Protein AF-A0A7C1VTD5-F1 (afdb_monomer_lite)

Structure (mmCIF, N/CA/C/O backbone):
data_AF-A0A7C1VTD5-F1
#
_entry.id   AF-A0A7C1VTD5-F1
#
loop_
_atom_site.group_PDB
_atom_site.id
_atom_site.type_symbol
_atom_site.label_atom_id
_atom_site.label_alt_id
_atom_site.label_comp_id
_atom_site.label_asym_id
_atom_site.label_entity_id
_atom_site.label_seq_id
_atom_site.pdbx_PDB_ins_code
_atom_site.Cartn_x
_atom_site.Cartn_y
_atom_site.Cartn_z
_atom_site.occupancy
_atom_site.B_iso_or_equiv
_atom_site.auth_seq_id
_atom_site.auth_comp_id
_atom_site.auth_asym_id
_atom_site.auth_atom_id
_atom_site.pdbx_PDB_model_num
ATOM 1 N N . MET A 1 1 ? -20.051 -12.584 -7.322 1.00 47.91 1 MET A N 1
ATOM 2 C CA . MET A 1 1 ? -18.629 -12.544 -7.698 1.00 47.91 1 MET A CA 1
ATOM 3 C C . MET A 1 1 ? -17.964 -11.597 -6.732 1.00 47.91 1 MET A C 1
ATOM 5 O O . MET A 1 1 ? -18.132 -10.389 -6.892 1.00 47.91 1 MET A O 1
ATOM 9 N N . GLY A 1 2 ? -17.328 -12.148 -5.700 1.00 64.62 2 GLY A N 1
ATOM 10 C CA . GLY A 1 2 ? -16.541 -11.379 -4.752 1.00 64.62 2 GLY A CA 1
ATOM 11 C C . GLY A 1 2 ? -15.418 -10.614 -5.436 1.00 64.62 2 GLY A C 1
ATOM 12 O O . GLY A 1 2 ? -14.889 -11.000 -6.485 1.00 64.62 2 GLY A O 1
ATOM 13 N N . GLU A 1 3 ? -15.094 -9.469 -4.860 1.00 84.12 3 GLU A N 1
ATOM 14 C CA . GLU A 1 3 ? -14.000 -8.624 -5.301 1.00 84.12 3 GLU A CA 1
ATOM 15 C C . GLU A 1 3 ? -12.718 -9.065 -4.594 1.00 84.12 3 GLU A C 1
ATOM 17 O O . GLU A 1 3 ? -12.609 -8.940 -3.379 1.00 84.12 3 GLU A O 1
ATOM 22 N N . THR A 1 4 ? -11.730 -9.570 -5.337 1.00 91.44 4 THR A N 1
ATOM 23 C CA . THR A 1 4 ? -10.474 -10.035 -4.731 1.00 91.44 4 THR A CA 1
ATOM 24 C C . THR A 1 4 ? -9.528 -8.865 -4.469 1.00 91.44 4 THR A C 1
ATOM 26 O O . THR A 1 4 ? -9.048 -8.205 -5.400 1.00 91.44 4 THR A O 1
ATOM 29 N N . LEU A 1 5 ? -9.239 -8.628 -3.191 1.00 93.44 5 LEU A N 1
ATOM 30 C CA . LEU A 1 5 ? -8.307 -7.610 -2.716 1.00 93.44 5 LEU A CA 1
ATOM 31 C C . LEU A 1 5 ? -6.852 -8.050 -2.951 1.00 93.44 5 LEU A C 1
ATOM 33 O O . LEU A 1 5 ? -6.430 -9.091 -2.459 1.00 93.44 5 LEU A O 1
ATOM 37 N N . LEU A 1 6 ? -6.070 -7.239 -3.664 1.00 93.19 6 LEU A N 1
ATOM 38 C CA . LEU A 1 6 ? -4.640 -7.468 -3.911 1.00 93.19 6 LEU A CA 1
ATOM 39 C C . LEU A 1 6 ? -3.739 -6.831 -2.852 1.00 93.19 6 LEU A C 1
ATOM 41 O O . LEU A 1 6 ? -2.655 -7.338 -2.580 1.00 93.19 6 LEU A O 1
ATOM 45 N N . GLY A 1 7 ? -4.162 -5.703 -2.288 1.00 90.50 7 GLY A N 1
ATOM 46 C CA . GLY A 1 7 ? -3.356 -4.948 -1.341 1.00 90.50 7 GLY A CA 1
ATOM 47 C C . GLY A 1 7 ? -3.963 -3.594 -1.002 1.00 90.50 7 GLY A C 1
ATOM 48 O O . GLY A 1 7 ? -4.989 -3.185 -1.556 1.00 90.50 7 GLY A O 1
ATOM 49 N N . VAL A 1 8 ? -3.310 -2.894 -0.077 1.00 90.31 8 VAL A N 1
ATOM 50 C CA . VAL A 1 8 ? -3.735 -1.589 0.441 1.00 90.31 8 VAL A CA 1
ATOM 51 C C . VAL A 1 8 ? -2.516 -0.682 0.600 1.00 90.31 8 VAL A C 1
ATOM 53 O O . VAL A 1 8 ? -1.497 -1.093 1.150 1.00 90.31 8 VAL A O 1
ATOM 56 N N . SER A 1 9 ? -2.620 0.562 0.135 1.00 87.38 9 SER A N 1
ATOM 57 C CA . SER A 1 9 ? -1.735 1.667 0.527 1.00 87.38 9 SER A CA 1
ATOM 58 C C . SER A 1 9 ? -2.473 2.568 1.526 1.00 87.38 9 SER A C 1
ATOM 60 O O . SER A 1 9 ? -3.681 2.422 1.679 1.00 87.38 9 SER A O 1
ATOM 62 N N . PRO A 1 10 ? -1.829 3.535 2.204 1.00 81.12 10 PRO A N 1
ATOM 63 C CA . PRO A 1 10 ? -2.539 4.414 3.143 1.00 81.12 10 PRO A CA 1
ATOM 64 C C . PRO A 1 10 ? -3.662 5.252 2.529 1.00 81.12 10 PRO A C 1
ATOM 66 O O . PRO A 1 10 ? -4.467 5.810 3.271 1.00 81.12 10 PRO A O 1
ATOM 69 N N . GLU A 1 11 ? -3.708 5.357 1.201 1.00 86.56 11 GLU A N 1
ATOM 70 C CA . GLU A 1 11 ? -4.712 6.142 0.486 1.00 86.56 11 GLU A CA 1
ATOM 71 C C . GLU A 1 11 ? -5.597 5.300 -0.428 1.00 86.56 11 GLU A C 1
ATOM 73 O O . GLU A 1 11 ? -6.725 5.710 -0.687 1.00 86.56 11 GLU A O 1
ATOM 78 N N . ASN A 1 12 ? -5.126 4.146 -0.919 1.00 91.12 12 ASN A N 1
ATOM 79 C CA . ASN A 1 12 ? -5.829 3.384 -1.948 1.00 91.12 12 ASN A CA 1
ATOM 80 C C . ASN A 1 12 ? -6.011 1.900 -1.594 1.00 91.12 12 ASN A C 1
ATOM 82 O O . ASN A 1 12 ? -5.110 1.250 -1.067 1.00 91.12 12 ASN A O 1
ATOM 86 N N . LEU A 1 13 ? -7.166 1.359 -1.976 1.00 92.12 13 LEU A N 1
ATOM 87 C CA . LEU A 1 13 ? -7.476 -0.065 -2.049 1.00 92.12 13 LEU A CA 1
ATOM 88 C C . LEU A 1 13 ? -7.217 -0.574 -3.475 1.00 92.12 13 LEU A C 1
ATOM 90 O O . LEU A 1 13 ? -7.607 0.087 -4.445 1.00 92.12 13 LEU A O 1
ATOM 94 N N . TYR A 1 14 ? -6.615 -1.756 -3.616 1.00 93.50 14 TYR A N 1
ATOM 95 C CA . TYR A 1 14 ? -6.330 -2.362 -4.918 1.00 93.50 14 TYR A CA 1
ATOM 96 C C . TYR A 1 14 ? -7.077 -3.680 -5.081 1.00 93.50 14 TYR A C 1
ATOM 98 O O . TYR A 1 14 ? -6.780 -4.653 -4.399 1.00 93.50 14 TYR A O 1
ATOM 106 N N . ILE A 1 15 ? -8.022 -3.728 -6.015 1.00 92.19 15 ILE A N 1
ATOM 107 C CA . ILE A 1 15 ? -8.834 -4.913 -6.313 1.00 92.19 15 ILE A CA 1
ATOM 108 C C . ILE A 1 15 ? -8.487 -5.406 -7.718 1.00 92.19 15 ILE A C 1
ATOM 110 O O . ILE A 1 15 ? -8.256 -4.593 -8.618 1.00 92.19 15 ILE A O 1
ATOM 114 N N . ILE A 1 16 ? -8.477 -6.727 -7.917 1.00 90.44 16 ILE A N 1
ATOM 115 C CA . ILE A 1 16 ? -8.256 -7.343 -9.233 1.00 90.44 16 ILE A CA 1
ATOM 116 C C . ILE A 1 16 ? -9.161 -6.695 -10.293 1.00 90.44 16 ILE A C 1
ATOM 118 O O . ILE A 1 16 ? -10.372 -6.570 -10.109 1.00 90.44 16 ILE A O 1
ATOM 122 N N . ASN A 1 17 ? -8.571 -6.318 -11.433 1.00 85.19 17 ASN A N 1
ATOM 123 C CA . ASN A 1 17 ? -9.257 -5.728 -12.590 1.00 85.19 17 ASN A CA 1
ATOM 124 C C . ASN A 1 17 ? -10.035 -4.425 -12.311 1.00 85.19 17 ASN A C 1
ATOM 126 O O . ASN A 1 17 ? -10.878 -4.023 -13.118 1.00 85.19 17 ASN A O 1
ATOM 130 N N . LYS A 1 18 ? -9.752 -3.732 -11.202 1.00 89.56 18 LYS A N 1
ATOM 131 C CA . LYS A 1 18 ? -10.324 -2.419 -10.893 1.00 89.56 18 LYS A CA 1
ATOM 132 C C . LYS A 1 18 ? -9.248 -1.349 -10.810 1.00 89.56 18 LYS A C 1
ATOM 134 O O . LYS A 1 18 ? -8.101 -1.602 -10.458 1.00 89.56 18 LYS A O 1
ATOM 139 N N . LYS A 1 19 ? -9.644 -0.108 -11.098 1.00 88.75 19 LYS A N 1
ATOM 140 C CA . LYS A 1 19 ? -8.801 1.049 -10.780 1.00 88.75 19 LYS A CA 1
ATOM 141 C C . LYS A 1 19 ? -8.672 1.160 -9.259 1.00 88.75 19 LYS A C 1
ATOM 143 O O . LYS A 1 19 ? -9.667 0.906 -8.580 1.00 88.75 19 LYS A O 1
ATOM 148 N N . PRO A 1 20 ? -7.516 1.593 -8.729 1.00 91.19 20 PRO A N 1
ATOM 149 C CA . PRO A 1 20 ? -7.390 1.727 -7.288 1.00 91.19 20 PRO A CA 1
ATOM 150 C C . PRO A 1 20 ? -8.381 2.762 -6.755 1.00 91.19 20 PRO A C 1
ATOM 152 O O . PRO A 1 20 ? -8.534 3.831 -7.367 1.00 91.19 20 PRO A O 1
ATOM 155 N N . GLN A 1 21 ? -9.039 2.404 -5.656 1.00 91.50 21 GLN A N 1
ATOM 156 C CA . GLN A 1 21 ? -10.135 3.139 -5.025 1.00 91.50 21 GLN A CA 1
ATOM 157 C C . GLN A 1 21 ? -9.630 3.875 -3.793 1.00 91.50 21 GLN A C 1
ATOM 159 O O . GLN A 1 21 ? -8.787 3.342 -3.078 1.00 91.50 21 GLN A O 1
ATOM 164 N N . LEU A 1 22 ? -10.151 5.067 -3.515 1.00 89.69 22 LEU A N 1
ATOM 165 C CA . LEU A 1 22 ? -9.727 5.828 -2.345 1.00 89.69 22 LEU A CA 1
ATOM 166 C C . LEU A 1 22 ? -10.257 5.183 -1.062 1.00 89.69 22 LEU A C 1
ATOM 168 O O . LEU A 1 22 ? -11.444 4.892 -0.934 1.00 89.69 22 LEU A O 1
ATOM 172 N N . LEU A 1 23 ? -9.381 5.004 -0.074 1.00 88.62 23 LEU A N 1
ATOM 173 C CA . LEU A 1 23 ? -9.754 4.408 1.206 1.00 88.62 23 LEU A CA 1
ATOM 174 C C . LEU A 1 23 ? -10.791 5.231 1.962 1.00 88.62 23 LEU A C 1
ATOM 176 O O . LEU A 1 23 ? -11.633 4.656 2.641 1.00 88.62 23 LEU A O 1
ATOM 180 N N . GLU A 1 24 ? -10.753 6.558 1.834 1.00 83.62 24 GLU A N 1
ATOM 181 C CA . GLU A 1 24 ? -11.709 7.452 2.498 1.00 83.62 24 GLU A CA 1
ATOM 182 C C . GLU A 1 24 ? -13.167 7.227 2.064 1.00 83.62 24 GLU A C 1
ATOM 184 O O . GLU A 1 24 ? -14.083 7.603 2.793 1.00 83.62 24 GLU A O 1
ATOM 189 N N . GLU A 1 25 ? -13.391 6.593 0.908 1.00 86.19 25 GLU A N 1
ATOM 190 C CA . GLU A 1 25 ? -14.730 6.263 0.407 1.00 86.19 25 GLU A CA 1
ATOM 191 C C . GLU A 1 25 ? -15.308 5.000 1.065 1.00 86.19 25 GLU A C 1
ATOM 193 O O . GLU A 1 25 ? -16.525 4.821 1.091 1.00 86.19 25 GLU A O 1
ATOM 198 N N . ILE A 1 26 ? -14.454 4.127 1.610 1.00 87.31 26 ILE A N 1
ATOM 199 C CA . ILE A 1 26 ? -14.843 2.796 2.112 1.00 87.31 26 ILE A CA 1
ATOM 200 C C . ILE A 1 26 ? -14.544 2.590 3.600 1.00 87.31 26 ILE A C 1
ATOM 202 O O . ILE A 1 26 ? -15.130 1.711 4.235 1.00 87.31 26 ILE A O 1
ATOM 206 N N . HIS A 1 27 ? -13.635 3.386 4.162 1.00 92.50 27 HIS A N 1
ATOM 207 C CA . HIS A 1 27 ? -13.146 3.250 5.522 1.00 92.50 27 HIS A CA 1
ATOM 208 C C . HIS A 1 27 ? -12.784 4.616 6.121 1.00 92.50 27 HIS A C 1
ATOM 210 O O . HIS A 1 27 ? -12.198 5.477 5.465 1.00 92.50 27 HIS A O 1
ATOM 216 N N . LYS A 1 28 ? -13.102 4.806 7.406 1.00 92.31 28 LYS A N 1
ATOM 217 C CA . LYS A 1 28 ? -12.785 6.027 8.156 1.00 92.31 28 LYS A CA 1
ATOM 218 C C . LYS A 1 28 ? -11.725 5.729 9.222 1.00 92.31 28 LYS A C 1
ATOM 220 O O . LYS A 1 28 ? -11.937 4.821 10.030 1.00 92.31 28 LYS A O 1
ATOM 225 N N . PRO A 1 29 ? -10.621 6.497 9.287 1.00 94.19 29 PRO A N 1
ATOM 226 C CA . PRO A 1 29 ? -9.667 6.373 10.381 1.00 94.19 29 PRO A CA 1
ATOM 227 C C . PRO A 1 29 ? -10.347 6.648 11.717 1.00 94.19 29 PRO A C 1
ATOM 229 O O . PRO A 1 29 ? -11.106 7.613 11.840 1.00 94.19 29 PRO A O 1
ATOM 232 N N . HIS A 1 30 ? -10.073 5.801 12.703 1.00 95.94 30 HIS A N 1
ATOM 233 C CA . HIS A 1 30 ? -10.669 5.903 14.023 1.00 95.94 30 HIS A CA 1
ATOM 234 C C . HIS A 1 30 ? -9.791 5.284 15.103 1.00 95.94 30 HIS A C 1
ATOM 236 O O . HIS A 1 30 ? -8.843 4.560 14.809 1.00 95.94 30 HIS A O 1
ATOM 242 N N . PHE A 1 31 ? -10.152 5.580 16.345 1.00 96.81 31 PHE A N 1
ATOM 243 C CA . PHE A 1 31 ? -9.573 5.015 17.557 1.00 96.81 31 PHE A CA 1
ATOM 244 C C . PHE A 1 31 ? -10.654 4.915 18.641 1.00 96.81 31 PHE A C 1
ATOM 246 O O . PHE A 1 31 ? -11.756 5.457 18.485 1.00 96.81 31 PHE A O 1
ATOM 253 N N . LEU A 1 32 ? -10.354 4.205 19.726 1.00 96.00 32 LEU A N 1
ATOM 254 C CA . LEU A 1 32 ? -11.276 4.008 20.843 1.00 96.00 32 LEU A CA 1
ATOM 255 C C . LEU A 1 32 ? -11.042 5.045 21.934 1.00 96.00 32 LEU A C 1
ATOM 257 O O . LEU A 1 32 ? -9.902 5.398 22.231 1.00 96.00 32 LEU A O 1
ATOM 261 N N . VAL A 1 33 ? -12.130 5.485 22.561 1.00 97.38 33 VAL A N 1
ATOM 262 C CA . VAL A 1 33 ? -12.128 6.387 23.714 1.00 97.38 33 VAL A CA 1
ATOM 263 C C . VAL A 1 33 ? -12.975 5.790 24.829 1.00 97.38 33 VAL A C 1
ATOM 265 O O . VAL A 1 33 ? -14.053 5.245 24.586 1.00 97.38 33 VAL A O 1
ATOM 268 N N . PHE A 1 34 ? -12.493 5.894 26.063 1.00 95.56 34 PHE A N 1
ATOM 269 C CA . PHE A 1 34 ? -13.213 5.440 27.248 1.00 95.56 34 PHE A CA 1
ATOM 270 C C . PHE A 1 34 ? -12.801 6.246 28.481 1.00 95.56 34 PHE A C 1
ATOM 272 O O . PHE A 1 34 ? -11.667 6.718 28.577 1.00 95.56 34 PHE A O 1
ATOM 279 N N . PRO A 1 35 ? -13.715 6.463 29.434 1.00 95.44 35 PRO A N 1
ATOM 280 C CA . PRO A 1 35 ? -13.398 7.236 30.619 1.00 95.44 35 PRO A CA 1
ATOM 281 C C . PRO A 1 35 ? -12.655 6.393 31.675 1.00 95.44 35 PRO A C 1
ATOM 283 O O . PRO A 1 35 ? -12.724 5.161 31.652 1.00 95.44 35 PRO A O 1
ATOM 286 N N . PRO A 1 36 ? -12.003 7.044 32.653 1.00 92.25 36 PRO A N 1
ATOM 287 C CA . PRO A 1 36 ? -11.597 6.402 33.901 1.00 92.25 36 PRO A CA 1
ATOM 288 C C . PRO A 1 36 ? -12.766 5.730 34.634 1.00 92.25 36 PRO A C 1
ATOM 290 O O . PRO A 1 36 ? -13.918 6.148 34.502 1.00 92.25 36 PRO A O 1
ATOM 293 N N . SER A 1 37 ? -12.462 4.713 35.444 1.00 86.75 37 SER A N 1
ATOM 294 C CA . SER A 1 37 ? -13.442 3.835 36.110 1.00 86.75 37 SER A CA 1
ATOM 295 C C . SER A 1 37 ? -14.496 4.549 36.966 1.00 86.75 37 SER A C 1
ATOM 297 O O . SER A 1 37 ? -15.603 4.051 37.148 1.00 86.75 37 SER A O 1
ATOM 299 N N . GLU A 1 38 ? -14.150 5.710 37.505 1.00 91.25 38 GLU A N 1
ATOM 300 C CA . GLU A 1 38 ? -14.960 6.532 38.398 1.00 91.25 38 GLU A CA 1
ATOM 301 C C . GLU A 1 38 ? -15.930 7.467 37.662 1.00 91.25 38 GLU A C 1
ATOM 303 O O . GLU A 1 38 ? -16.758 8.123 38.298 1.00 91.25 38 GLU A O 1
ATOM 308 N N . LYS A 1 39 ? -15.839 7.548 36.332 1.00 93.31 39 LYS A N 1
ATOM 309 C CA . LYS A 1 39 ? -16.675 8.419 35.506 1.00 93.31 39 LYS A CA 1
ATOM 310 C C . LYS A 1 39 ? -17.692 7.616 34.694 1.00 93.31 39 LYS A C 1
ATOM 312 O O . LYS A 1 39 ? -17.437 6.502 34.245 1.00 93.31 39 LYS A O 1
ATOM 317 N N . ASN A 1 40 ? -18.852 8.223 34.456 1.00 95.19 40 ASN A N 1
ATOM 318 C CA . ASN A 1 40 ? -19.891 7.650 33.607 1.00 95.19 40 ASN A CA 1
ATOM 319 C C . ASN A 1 40 ? -19.599 7.918 32.115 1.00 95.19 40 ASN A C 1
ATOM 321 O O . ASN A 1 40 ? -19.354 9.057 31.722 1.00 95.19 40 ASN A O 1
ATOM 325 N N . ILE A 1 41 ? -19.633 6.875 31.279 1.00 95.69 41 ILE A N 1
ATOM 326 C CA . ILE A 1 41 ? -19.289 6.989 29.854 1.00 95.69 41 ILE A CA 1
ATOM 327 C C . ILE A 1 41 ? -20.324 7.764 29.044 1.00 95.69 41 ILE A C 1
ATOM 329 O O . ILE A 1 41 ? -19.940 8.529 28.163 1.00 95.69 41 ILE A O 1
ATOM 333 N N . GLU A 1 42 ? -21.610 7.611 29.352 1.00 96.81 42 GLU A N 1
ATOM 334 C CA . GLU A 1 42 ? -22.682 8.325 28.668 1.00 96.81 42 GLU A CA 1
ATOM 335 C C . GLU A 1 42 ? -22.536 9.851 28.868 1.00 96.81 42 GLU A C 1
ATOM 337 O O . GLU A 1 42 ? -22.630 10.627 27.911 1.00 96.81 42 GLU A O 1
ATOM 342 N N . ASP A 1 43 ? -22.209 10.281 30.090 1.00 96.75 43 ASP A N 1
ATOM 343 C CA . ASP A 1 43 ? -21.969 11.687 30.428 1.00 96.75 43 ASP A CA 1
ATOM 344 C C . ASP A 1 43 ? -20.706 12.244 29.758 1.00 96.75 43 ASP A C 1
ATOM 346 O O . ASP A 1 43 ? -20.726 13.343 29.195 1.00 96.75 43 ASP A O 1
ATOM 350 N N . GLU A 1 44 ? -19.594 11.506 29.804 1.00 97.19 44 GLU A N 1
ATOM 351 C CA . GLU A 1 44 ? -18.327 11.958 29.222 1.00 97.19 44 GLU A CA 1
ATOM 352 C C . GLU A 1 44 ? -18.377 11.999 27.688 1.00 97.19 44 GLU A C 1
ATOM 354 O O . GLU A 1 44 ? -17.893 12.961 27.084 1.00 97.19 44 GLU A O 1
ATOM 359 N N . GLN A 1 45 ? -19.031 11.023 27.051 1.00 97.50 45 GLN A N 1
ATOM 360 C CA . GLN A 1 45 ? -19.265 11.040 25.608 1.00 97.50 45 GLN A CA 1
ATOM 361 C C . GLN A 1 45 ? -20.090 12.269 25.209 1.00 97.50 45 GLN A C 1
ATOM 363 O O . GLN A 1 45 ? -19.742 12.976 24.260 1.00 97.50 45 GLN A O 1
ATOM 368 N N . LYS A 1 46 ? -21.158 12.578 25.956 1.00 97.12 46 LYS A N 1
ATOM 369 C CA . LYS A 1 46 ? -21.986 13.759 25.693 1.00 97.12 46 LYS A CA 1
ATOM 370 C C . LYS A 1 46 ? -21.189 15.058 25.832 1.00 97.12 46 LYS A C 1
ATOM 372 O O . LYS A 1 46 ? -21.293 15.921 24.959 1.00 97.12 46 LYS A O 1
ATOM 377 N N . LYS A 1 47 ? -20.356 15.189 26.872 1.00 95.88 47 LYS A N 1
ATOM 378 C CA . LYS A 1 47 ? -19.460 16.349 27.045 1.00 95.88 47 LYS A CA 1
ATOM 379 C C . LYS A 1 47 ? -18.496 16.501 25.871 1.00 95.88 47 LYS A C 1
ATOM 381 O O . LYS A 1 47 ? -18.306 17.617 25.389 1.00 95.88 47 LYS A O 1
ATOM 386 N N . LEU A 1 48 ? -17.916 15.401 25.389 1.00 96.75 48 LEU A N 1
ATOM 387 C CA . LEU A 1 48 ? -17.021 15.425 24.233 1.00 96.75 48 LEU A CA 1
ATOM 388 C C . LEU A 1 48 ? -17.760 15.843 22.953 1.00 96.75 48 LEU A C 1
ATOM 390 O O . LEU A 1 48 ? -17.262 16.694 22.221 1.00 96.75 48 LEU A O 1
ATOM 394 N N . ILE A 1 49 ? -18.967 15.319 22.710 1.00 96.69 49 ILE A N 1
ATOM 395 C CA . ILE A 1 49 ? -19.812 15.722 21.573 1.00 96.69 49 ILE A CA 1
ATOM 396 C C . ILE A 1 49 ? -20.132 17.222 21.634 1.00 96.69 49 ILE A C 1
ATOM 398 O O . ILE A 1 49 ? -20.074 17.913 20.616 1.00 96.69 49 ILE A O 1
ATOM 402 N N . GLU A 1 50 ? -20.475 17.747 22.810 1.00 95.81 50 GLU A N 1
ATOM 403 C CA . GLU A 1 50 ? -20.735 19.177 22.989 1.00 95.81 50 GLU A CA 1
ATOM 404 C C . GLU A 1 50 ? -19.483 20.030 22.757 1.00 95.81 50 GLU A C 1
ATOM 406 O O . GLU A 1 50 ? -19.583 21.093 22.142 1.00 95.81 50 GLU A O 1
ATOM 411 N N . ALA A 1 51 ? -18.314 19.574 23.213 1.00 94.50 51 ALA A N 1
ATOM 412 C CA . ALA A 1 51 ? -17.043 20.253 22.978 1.00 94.50 51 ALA A CA 1
ATOM 413 C C . ALA A 1 51 ? -16.662 20.254 21.492 1.00 94.50 51 ALA A C 1
ATOM 415 O O . ALA A 1 51 ? -16.287 21.299 20.961 1.00 94.50 51 ALA A O 1
ATOM 416 N N . TRP A 1 52 ? -16.820 19.117 20.812 1.00 95.25 52 TRP A N 1
ATOM 417 C CA . TRP A 1 52 ? -16.584 18.977 19.377 1.00 95.25 52 TRP A CA 1
ATOM 418 C C . TRP A 1 52 ? -17.473 19.920 18.557 1.00 95.25 52 TRP A C 1
ATOM 420 O O . TRP A 1 52 ? -16.982 20.608 17.670 1.00 95.25 52 TRP A O 1
ATOM 430 N N . LYS A 1 53 ? -18.762 20.037 18.900 1.00 93.19 53 LYS A N 1
ATOM 431 C CA . LYS A 1 53 ? -19.702 20.934 18.202 1.00 93.19 53 LYS A CA 1
ATOM 432 C C . LYS A 1 53 ? -19.424 22.426 18.404 1.00 93.19 53 LYS A C 1
ATOM 434 O O . LYS A 1 53 ? -19.912 23.230 17.616 1.00 93.19 53 LYS A O 1
ATOM 439 N N . LYS A 1 54 ? -18.722 22.808 19.475 1.00 90.00 54 LYS A N 1
ATOM 440 C CA . LYS A 1 54 ? -18.473 24.215 19.839 1.00 90.00 54 LYS A CA 1
ATOM 441 C C . LYS A 1 54 ? -17.112 24.738 19.377 1.00 90.00 54 LYS A C 1
ATOM 443 O O . LYS A 1 54 ? -16.964 25.949 19.271 1.00 90.00 54 LYS A O 1
ATOM 448 N N . ASN A 1 55 ? -16.130 23.864 19.153 1.00 76.75 55 ASN A N 1
ATOM 449 C CA . ASN A 1 55 ? -14.739 24.269 18.950 1.00 76.75 55 ASN A CA 1
ATOM 450 C C . ASN A 1 55 ? -14.242 23.998 17.527 1.00 76.75 55 ASN A C 1
ATOM 452 O O . ASN A 1 55 ? -13.882 22.873 17.187 1.00 76.75 55 ASN A O 1
ATOM 456 N N . GLU A 1 56 ? -14.122 25.064 16.735 1.00 71.56 56 GLU A N 1
ATOM 457 C CA . GLU A 1 56 ? -13.475 25.023 15.415 1.00 71.56 56 GLU A CA 1
ATOM 458 C C . GLU A 1 56 ? -11.952 25.248 15.475 1.00 71.56 56 GLU A C 1
ATOM 460 O O . GLU A 1 56 ? -11.253 24.996 14.494 1.00 71.56 56 GLU A O 1
ATOM 465 N N . GLU A 1 57 ? -11.412 25.687 16.616 1.00 84.44 57 GLU A N 1
ATOM 466 C CA . GLU A 1 57 ? -9.988 26.038 16.752 1.00 84.44 57 GLU A CA 1
ATOM 467 C C . GLU A 1 57 ? -9.118 24.932 17.369 1.00 84.44 57 GLU A C 1
ATOM 469 O O . GLU A 1 57 ? -7.893 25.009 17.299 1.00 84.44 57 GLU A O 1
ATOM 474 N N . THR A 1 58 ? -9.713 23.877 17.929 1.00 92.50 58 THR A N 1
ATOM 475 C CA . THR A 1 58 ? -8.977 22.771 18.568 1.00 92.50 58 THR A CA 1
ATOM 476 C C . THR A 1 58 ? -8.814 21.580 17.615 1.00 92.50 58 THR A C 1
ATOM 478 O O . THR A 1 58 ? -9.522 21.508 16.602 1.00 92.50 58 THR A O 1
ATOM 481 N N . PRO A 1 59 ? -7.945 20.596 17.928 1.00 95.75 59 PRO A N 1
ATOM 482 C CA . PRO A 1 59 ? -7.832 19.367 17.139 1.00 95.75 59 PRO A CA 1
ATOM 483 C C . PRO A 1 59 ? -9.163 18.624 16.940 1.00 95.75 59 PRO A C 1
ATOM 485 O O . PRO A 1 59 ? -9.338 17.924 15.944 1.00 95.75 59 PRO A O 1
ATOM 488 N N . LEU A 1 60 ? -10.160 18.844 17.810 1.00 96.31 60 LEU A N 1
ATOM 489 C CA . LEU A 1 60 ? -11.504 18.270 17.666 1.00 96.31 60 LEU A CA 1
ATOM 490 C C . LEU A 1 60 ? -12.174 18.619 16.327 1.00 96.31 60 LEU A C 1
ATOM 492 O O . LEU A 1 60 ? -12.985 17.836 15.842 1.00 96.31 60 LEU A O 1
ATOM 496 N N . LYS A 1 61 ? -11.807 19.728 15.667 1.00 95.19 61 LYS A N 1
ATOM 497 C CA . LYS A 1 61 ? -12.310 20.087 14.324 1.00 95.19 61 LYS A CA 1
ATOM 498 C C . LYS A 1 61 ? -12.015 19.027 13.251 1.00 95.19 61 LYS A C 1
ATOM 500 O O . LYS A 1 61 ? -12.584 19.064 12.152 1.00 95.19 61 LYS A O 1
ATOM 505 N N . HIS A 1 62 ? -11.076 18.121 13.526 1.00 95.75 62 HIS A N 1
ATOM 506 C CA . HIS A 1 62 ? -10.701 17.016 12.652 1.00 95.75 62 HIS A CA 1
ATOM 507 C C . HIS A 1 62 ? -11.549 15.759 12.861 1.00 95.75 62 HIS A C 1
ATOM 509 O O . HIS A 1 62 ? -11.478 14.858 12.024 1.00 95.75 62 HIS A O 1
ATOM 515 N N . ILE A 1 63 ? -12.378 15.709 13.907 1.00 96.69 63 ILE A N 1
ATOM 516 C CA . ILE A 1 63 ? -13.359 14.644 14.118 1.00 96.69 63 ILE A CA 1
ATOM 517 C C . ILE A 1 63 ? -14.465 14.770 13.065 1.00 96.69 63 ILE A C 1
ATOM 519 O O . ILE A 1 63 ? -14.964 15.863 12.787 1.00 96.69 63 ILE A O 1
ATOM 523 N N . THR A 1 64 ? -14.825 13.644 12.455 1.00 95.56 64 THR A N 1
ATOM 524 C CA . THR A 1 64 ? -15.942 13.536 11.505 1.00 95.56 64 THR A CA 1
ATOM 525 C C . THR A 1 64 ? -17.185 12.954 12.157 1.00 95.56 64 THR A C 1
ATOM 527 O O . THR A 1 64 ? -18.297 13.309 11.773 1.00 95.56 64 THR A O 1
ATOM 530 N N . GLU A 1 65 ? -17.004 12.074 13.139 1.00 96.94 65 GLU A N 1
ATOM 531 C CA . GLU A 1 65 ? -18.077 11.337 13.790 1.00 96.94 65 GLU A CA 1
ATOM 532 C C . GLU A 1 65 ? -17.607 10.812 15.154 1.00 96.94 65 GLU A C 1
ATOM 534 O O . GLU A 1 65 ? -16.442 10.453 15.329 1.00 96.94 65 GLU A O 1
ATOM 539 N N . ILE A 1 66 ? -18.526 10.747 16.117 1.00 97.88 66 ILE A N 1
ATOM 540 C CA . ILE A 1 66 ? -18.349 10.034 17.387 1.00 97.88 66 ILE A CA 1
ATOM 541 C C . ILE A 1 66 ? -19.394 8.919 17.394 1.00 97.88 66 ILE A C 1
ATOM 543 O O . ILE A 1 66 ? -20.587 9.197 17.266 1.00 97.88 66 ILE A O 1
ATOM 547 N N . GLY A 1 67 ? -18.930 7.674 17.478 1.00 97.19 67 GLY A N 1
ATOM 548 C CA . GLY A 1 67 ? -19.758 6.474 17.410 1.00 97.19 67 GLY A CA 1
ATOM 549 C C . GLY A 1 67 ? -20.578 6.226 18.675 1.00 97.19 67 GLY A C 1
ATOM 550 O O . GLY A 1 67 ? -20.452 6.931 19.676 1.00 97.19 67 GLY A O 1
ATOM 551 N N . GLY A 1 68 ? -21.422 5.196 18.630 1.00 97.50 68 GLY A N 1
ATOM 552 C CA . GLY A 1 68 ? -22.164 4.725 19.799 1.00 97.50 68 GLY A CA 1
ATOM 553 C C . GLY A 1 68 ? -21.255 4.122 20.872 1.00 97.50 68 GLY A C 1
ATOM 554 O O . GLY A 1 68 ? -20.082 3.842 20.628 1.00 97.50 68 GLY A O 1
ATOM 555 N N . ILE A 1 69 ? -21.812 3.937 22.069 1.00 97.12 69 ILE A N 1
ATOM 556 C CA . ILE A 1 69 ? -21.138 3.200 23.140 1.00 97.12 69 ILE A CA 1
ATOM 557 C C . ILE A 1 69 ? -21.225 1.706 22.842 1.00 97.12 69 ILE A C 1
ATOM 559 O O . ILE A 1 69 ? -22.305 1.175 22.583 1.00 97.12 69 ILE A O 1
ATOM 563 N N . GLU A 1 70 ? -20.082 1.043 22.921 1.00 95.06 70 GLU A N 1
ATOM 564 C CA . GLU A 1 70 ? -19.887 -0.372 22.646 1.00 95.06 70 GLU A CA 1
ATOM 565 C C . GLU A 1 70 ? -19.162 -1.034 23.821 1.00 95.06 70 GLU A C 1
ATOM 567 O O . GLU A 1 70 ? -18.519 -0.367 24.632 1.00 95.06 70 GLU A O 1
ATOM 572 N N . GLU A 1 71 ? -19.279 -2.353 23.940 1.00 93.69 71 GLU A N 1
ATOM 573 C CA . GLU A 1 71 ? -18.640 -3.127 25.002 1.00 93.69 71 GLU A CA 1
ATOM 574 C C . GLU A 1 71 ? -17.504 -3.968 24.417 1.00 93.69 71 GLU A C 1
ATOM 576 O O . GLU A 1 71 ? -17.717 -4.761 23.503 1.00 93.69 71 GLU A O 1
ATOM 581 N N . TYR A 1 72 ? -16.299 -3.789 24.954 1.00 90.56 72 TYR A N 1
ATOM 582 C CA . TYR A 1 72 ? -15.090 -4.504 24.557 1.00 90.56 72 TYR A CA 1
ATOM 583 C C . TYR A 1 72 ? -14.603 -5.391 25.697 1.00 90.56 72 TYR A C 1
ATOM 585 O O . TYR A 1 72 ? -14.669 -5.000 26.862 1.00 90.56 72 TYR A O 1
ATOM 593 N N . ASN A 1 73 ? -14.044 -6.555 25.371 1.00 89.12 73 ASN A N 1
ATOM 594 C CA . ASN A 1 73 ? -13.237 -7.298 26.336 1.00 89.12 73 ASN A CA 1
ATOM 595 C C . ASN A 1 73 ? -11.878 -6.605 26.471 1.00 89.12 73 ASN A C 1
ATOM 597 O O . ASN A 1 73 ? -11.269 -6.218 25.472 1.00 89.12 73 ASN A O 1
ATOM 601 N N . SER A 1 74 ? -11.405 -6.435 27.701 1.00 82.75 74 SER A N 1
ATOM 602 C CA . SER A 1 74 ? -10.083 -5.871 27.947 1.00 82.75 74 SER A CA 1
ATOM 603 C C . SER A 1 74 ? -9.010 -6.798 27.380 1.00 82.75 74 SER A C 1
ATOM 605 O O . SER A 1 74 ? -8.988 -7.995 27.661 1.00 82.75 74 SER A O 1
ATOM 607 N N . PHE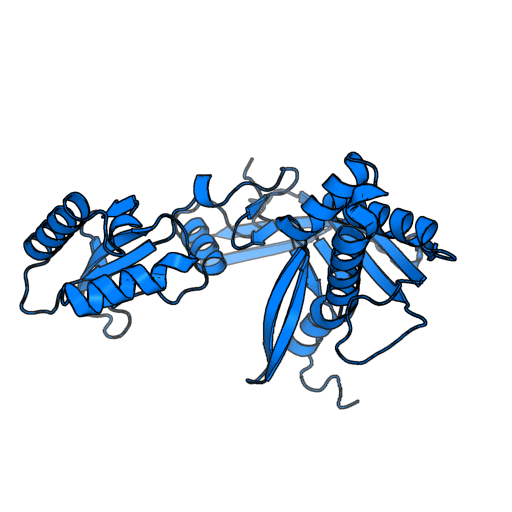 A 1 75 ? -8.084 -6.222 26.613 1.00 77.12 75 PHE A N 1
ATOM 608 C CA . PHE A 1 75 ? -6.943 -6.948 26.057 1.00 77.12 75 PHE A CA 1
ATOM 609 C C . PHE A 1 75 ? -5.994 -7.489 27.143 1.00 77.12 75 PHE A C 1
ATOM 611 O O . PHE A 1 75 ? -5.319 -8.492 26.938 1.00 77.12 75 PHE A O 1
ATOM 618 N N . TRP A 1 76 ? -5.934 -6.829 28.305 1.00 81.81 76 TRP A N 1
ATOM 619 C CA . TRP A 1 76 ? -5.052 -7.215 29.413 1.00 81.81 76 TRP A CA 1
ATOM 620 C C . TRP A 1 76 ? -5.739 -8.115 30.450 1.00 81.81 76 TRP A C 1
ATOM 622 O O . TRP A 1 76 ? -5.078 -8.888 31.139 1.00 81.81 76 TRP A O 1
ATOM 632 N N . ASP A 1 77 ? -7.062 -8.020 30.566 1.00 86.06 77 ASP A N 1
ATOM 633 C CA . ASP A 1 77 ? -7.851 -8.745 31.561 1.00 86.06 77 ASP A CA 1
ATOM 634 C C . ASP A 1 77 ? -9.125 -9.275 30.901 1.00 86.06 77 ASP A C 1
ATOM 636 O O . ASP A 1 77 ? -10.132 -8.574 30.823 1.00 86.06 77 ASP A O 1
ATOM 640 N N . PHE A 1 78 ? -9.069 -10.509 30.404 1.00 85.88 78 PHE A N 1
ATOM 641 C CA . PHE A 1 78 ? -10.138 -11.100 29.596 1.00 85.88 78 PHE A CA 1
ATOM 642 C C . PHE A 1 78 ? -11.474 -11.275 30.339 1.00 85.88 78 PHE A C 1
ATOM 644 O O . PHE A 1 78 ? -12.499 -11.480 29.692 1.00 85.88 78 PHE A O 1
ATOM 651 N N . GLU A 1 79 ? -11.493 -11.176 31.672 1.00 89.94 79 GLU A N 1
ATOM 652 C CA . GLU A 1 79 ? -12.731 -11.208 32.464 1.00 89.94 79 GLU A CA 1
ATOM 653 C C . GLU A 1 79 ? -13.393 -9.829 32.572 1.00 89.94 79 GLU A C 1
ATOM 655 O O . GLU A 1 79 ? -14.568 -9.715 32.937 1.00 89.94 79 GLU A O 1
ATOM 660 N N . LYS A 1 80 ? -12.658 -8.760 32.247 1.00 89.81 80 LYS A N 1
ATOM 661 C CA . LYS A 1 80 ? -13.170 -7.395 32.292 1.00 89.81 80 LYS A CA 1
ATOM 662 C C . LYS A 1 80 ? -13.740 -6.972 30.957 1.00 89.81 80 LYS A C 1
ATOM 664 O O . LYS A 1 80 ? -13.084 -7.018 29.918 1.00 89.81 80 LYS A O 1
ATOM 669 N N . LYS A 1 81 ? -14.941 -6.415 31.041 1.00 91.62 81 LYS A N 1
ATOM 670 C CA . LYS A 1 81 ? -15.575 -5.699 29.948 1.00 91.62 81 LYS A CA 1
ATOM 671 C C . LYS A 1 81 ? -15.505 -4.202 30.185 1.00 91.62 81 LYS A C 1
ATOM 673 O O . LYS A 1 81 ? -15.778 -3.725 31.286 1.00 91.62 81 LYS A O 1
ATOM 678 N N . ILE A 1 82 ? -15.122 -3.468 29.153 1.00 91.00 82 ILE A N 1
ATOM 679 C CA . ILE A 1 82 ? -14.941 -2.024 29.180 1.00 91.00 82 ILE A CA 1
ATOM 680 C C . ILE A 1 82 ? -15.896 -1.428 28.157 1.00 91.00 82 ILE A C 1
ATOM 682 O O . ILE A 1 82 ? -15.895 -1.813 26.988 1.00 91.00 82 ILE A O 1
ATOM 686 N N . LYS A 1 83 ? -16.711 -0.472 28.601 1.00 94.56 83 LYS A N 1
ATOM 687 C CA . LYS A 1 83 ? -17.487 0.351 27.680 1.00 94.56 83 LYS A CA 1
ATOM 688 C C . LYS A 1 83 ? -16.556 1.356 27.008 1.00 94.56 83 LYS A C 1
ATOM 690 O O . LYS A 1 83 ? -15.802 2.047 27.691 1.00 94.56 83 LYS A O 1
ATOM 695 N N . THR A 1 84 ? -16.634 1.459 25.693 1.00 95.94 84 THR A N 1
ATOM 696 C CA . THR A 1 84 ? -15.841 2.381 24.877 1.00 95.94 84 THR A CA 1
ATOM 697 C C . THR A 1 84 ? -16.735 3.020 23.816 1.00 95.94 84 THR A C 1
ATOM 699 O O . THR A 1 84 ? -17.893 2.638 23.658 1.00 95.94 84 THR A O 1
ATOM 702 N N . PHE A 1 85 ? -16.234 4.013 23.092 1.00 97.50 85 PHE A N 1
ATOM 703 C CA . PHE A 1 85 ? -16.847 4.478 21.850 1.00 97.50 85 PHE A CA 1
ATOM 704 C C . PHE A 1 85 ? -15.766 4.864 20.841 1.00 97.50 85 PHE A C 1
ATOM 706 O O . PHE A 1 85 ? -14.667 5.279 21.216 1.00 97.50 85 PHE A O 1
ATOM 713 N N . ARG A 1 86 ? -16.077 4.744 19.548 1.00 97.50 86 ARG A N 1
ATOM 714 C CA . ARG A 1 86 ? -15.163 5.135 18.465 1.00 97.50 86 ARG A CA 1
ATOM 715 C C . ARG A 1 86 ? -15.186 6.643 18.227 1.00 97.50 86 ARG A C 1
ATOM 717 O O . ARG A 1 86 ? -16.251 7.260 18.225 1.00 97.50 86 ARG A O 1
ATOM 724 N N . VAL A 1 87 ? -14.026 7.220 17.935 1.00 98.19 87 VAL A N 1
ATOM 725 C CA . VAL A 1 87 ? -13.892 8.578 17.390 1.00 98.19 87 VAL A CA 1
ATOM 726 C C . VAL A 1 87 ? -13.289 8.483 15.997 1.00 98.19 87 VAL A C 1
ATOM 728 O O . VAL A 1 87 ? -12.187 7.966 15.835 1.00 98.19 87 VAL A O 1
ATOM 731 N N . TYR A 1 88 ? -14.008 8.987 14.997 1.00 97.19 88 TYR A N 1
ATOM 732 C CA . TYR A 1 88 ? -13.587 8.984 13.598 1.00 97.19 88 TYR A CA 1
ATOM 733 C C . TYR A 1 88 ? -12.986 10.333 13.213 1.00 97.19 88 TYR A C 1
ATOM 735 O O . TYR A 1 88 ? -13.520 11.384 13.570 1.00 97.19 88 TYR A O 1
ATOM 743 N N . VAL A 1 89 ? -11.909 10.326 12.428 1.00 95.25 89 VAL A N 1
ATOM 744 C CA . VAL A 1 89 ? -11.179 11.538 12.020 1.00 95.25 89 VAL A CA 1
ATOM 745 C C . VAL A 1 89 ? -11.083 11.681 10.501 1.00 95.25 89 VAL A C 1
ATOM 747 O O . VAL A 1 89 ? -11.229 10.718 9.754 1.00 95.25 89 VAL A O 1
ATOM 750 N N . LYS A 1 90 ? -10.845 12.907 10.019 1.00 91.62 90 LYS A N 1
ATOM 751 C CA . LYS A 1 90 ? -10.807 13.244 8.580 1.00 91.62 90 LYS A CA 1
ATOM 752 C C . LYS A 1 90 ? -9.689 12.538 7.804 1.00 91.62 90 LYS A C 1
ATOM 754 O O . LYS A 1 90 ? -9.854 12.241 6.622 1.00 91.62 90 LYS A O 1
ATOM 759 N N . ARG A 1 91 ? -8.527 12.348 8.431 1.00 89.94 91 ARG A N 1
ATOM 760 C CA . ARG A 1 91 ? -7.318 11.774 7.821 1.00 89.94 91 ARG A CA 1
ATOM 761 C C . ARG A 1 91 ? -6.571 10.953 8.863 1.00 89.94 91 ARG A C 1
ATOM 763 O O . ARG A 1 91 ? -6.544 11.326 10.030 1.00 89.94 91 ARG A O 1
ATOM 770 N N . SER A 1 92 ? -5.948 9.861 8.440 1.00 90.25 92 SER A N 1
ATOM 771 C CA . SER A 1 92 ? -5.276 8.922 9.341 1.00 90.25 92 SER A CA 1
ATOM 772 C C . SER A 1 92 ? -4.112 9.535 10.117 1.00 90.25 92 SER A C 1
ATOM 774 O O . SER A 1 92 ? -3.979 9.281 11.307 1.00 90.25 92 SER A O 1
ATOM 776 N N . PHE A 1 93 ? -3.322 10.412 9.492 1.00 88.94 93 PHE A N 1
ATOM 777 C CA . PHE A 1 93 ? -2.208 11.097 10.159 1.00 88.94 93 PHE A CA 1
ATOM 778 C C . PHE A 1 93 ? -2.647 12.087 11.255 1.00 88.94 93 PHE A C 1
ATOM 780 O O . PHE A 1 93 ? -1.805 12.557 12.010 1.00 88.94 93 PHE A O 1
ATOM 787 N N . LEU A 1 94 ? -3.946 12.404 11.353 1.00 93.38 94 LEU A N 1
ATOM 788 C CA . LEU A 1 94 ? -4.508 13.254 12.410 1.00 93.38 94 LEU A CA 1
ATOM 789 C C . LEU A 1 94 ? -4.935 12.451 13.647 1.00 93.38 94 LEU A C 1
ATOM 791 O O . LEU A 1 94 ? -5.261 13.052 14.666 1.00 93.38 94 LEU A O 1
ATOM 795 N N . VAL A 1 95 ? -4.960 11.113 13.577 1.00 95.25 95 VAL A N 1
ATOM 796 C CA . VAL A 1 95 ? -5.346 10.260 14.714 1.00 95.25 95 VAL A CA 1
ATOM 797 C C . VAL A 1 95 ? -4.508 10.565 15.966 1.00 95.25 95 VAL A C 1
ATOM 799 O O . VAL A 1 95 ? -5.129 10.787 17.005 1.00 95.25 95 VAL A O 1
ATOM 802 N N . PRO A 1 96 ? -3.160 10.664 15.903 1.00 94.56 96 PRO A N 1
ATOM 803 C CA . PRO A 1 96 ? -2.358 10.954 17.093 1.00 94.56 96 PRO A CA 1
ATOM 804 C C . PRO A 1 96 ? -2.698 12.310 17.724 1.00 94.56 96 PRO A C 1
ATOM 806 O O . PRO A 1 96 ? -2.953 12.381 18.918 1.00 94.56 96 PRO A O 1
ATOM 809 N N . GLU A 1 97 ? -2.804 13.371 16.916 1.00 95.62 97 GLU A N 1
ATOM 810 C CA . GLU A 1 97 ? -3.102 14.727 17.403 1.00 95.62 97 GLU A CA 1
ATOM 811 C C . GLU A 1 97 ? -4.474 14.807 18.093 1.00 95.62 97 GLU A C 1
ATOM 813 O O . GLU A 1 97 ? -4.615 15.405 19.163 1.00 95.62 97 GLU A O 1
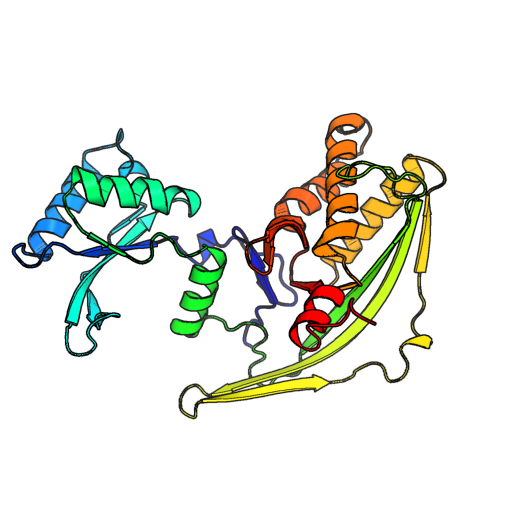ATOM 818 N N . VAL A 1 98 ? -5.500 14.192 17.495 1.00 97.38 98 VAL A N 1
ATOM 819 C CA . VAL A 1 98 ? -6.854 14.177 18.069 1.00 97.38 98 VAL A CA 1
ATOM 820 C C . VAL A 1 98 ? -6.903 13.305 19.325 1.00 97.38 98 VAL A C 1
ATOM 822 O O . VAL A 1 98 ? -7.527 13.701 20.310 1.00 97.38 98 VAL A O 1
ATOM 825 N N . SER A 1 99 ? -6.244 12.143 19.304 1.00 97.75 99 SER A N 1
ATOM 826 C CA . SER A 1 99 ? -6.143 11.232 20.449 1.00 97.75 99 SER A CA 1
ATOM 827 C C . SER A 1 99 ? -5.481 11.913 21.646 1.00 97.75 99 SER A C 1
ATOM 829 O O . SER A 1 99 ? -6.074 11.949 22.724 1.00 97.75 99 SER A O 1
ATOM 831 N N . ASP A 1 100 ? -4.315 12.531 21.446 1.00 97.38 100 ASP A N 1
ATOM 832 C CA . ASP A 1 100 ? -3.572 13.226 22.500 1.00 97.38 100 ASP A CA 1
ATOM 833 C C . ASP A 1 100 ? -4.397 14.360 23.106 1.00 97.38 100 ASP A C 1
ATOM 835 O O . ASP A 1 100 ? -4.478 14.496 24.327 1.00 97.38 100 ASP A O 1
ATOM 839 N N . TYR A 1 101 ? -5.075 15.153 22.272 1.00 97.44 101 TYR A N 1
ATOM 840 C CA . TYR A 1 101 ? -5.931 16.227 22.767 1.00 97.44 101 TYR A CA 1
ATOM 841 C C . TYR A 1 101 ? -7.082 15.693 23.633 1.00 97.44 101 TYR A C 1
ATOM 843 O O . TYR A 1 101 ? -7.360 16.227 24.706 1.00 97.44 101 TYR A O 1
ATOM 851 N N . ILE A 1 102 ? -7.750 14.616 23.208 1.00 97.56 102 ILE A N 1
ATOM 852 C CA . ILE A 1 102 ? -8.796 13.976 24.020 1.00 97.56 102 ILE A CA 1
ATOM 853 C C . ILE A 1 102 ? -8.207 13.457 25.339 1.00 97.56 102 ILE A C 1
ATOM 855 O O . ILE A 1 102 ? -8.792 13.682 26.403 1.00 97.56 102 ILE A O 1
ATOM 859 N N . PHE A 1 103 ? -7.029 12.841 25.292 1.00 97.38 103 PHE A N 1
ATOM 860 C CA . PHE A 1 103 ? -6.361 12.315 26.473 1.00 97.38 103 PHE A CA 1
ATOM 861 C C . PHE A 1 103 ? -6.010 13.406 27.488 1.00 97.38 103 PHE A C 1
ATOM 863 O O . PHE A 1 103 ? -6.474 13.372 28.631 1.00 97.38 103 PHE A O 1
ATOM 870 N N . PHE A 1 104 ? -5.257 14.421 27.067 1.00 96.69 104 PHE A N 1
ATOM 871 C CA . PHE A 1 104 ? -4.728 15.444 27.967 1.00 96.69 104 PHE A CA 1
ATOM 872 C C . PHE A 1 104 ? -5.751 16.519 28.351 1.00 96.69 104 PHE A C 1
ATOM 874 O O . PHE A 1 104 ? -5.698 17.030 29.471 1.00 96.69 104 PHE A O 1
ATOM 881 N N . ASN A 1 105 ? -6.692 16.872 27.467 1.00 96.06 105 ASN A N 1
ATOM 882 C CA . ASN A 1 105 ? -7.617 17.990 27.698 1.00 96.06 105 ASN A CA 1
ATOM 883 C C . ASN A 1 105 ? -9.020 17.554 28.131 1.00 96.06 105 ASN A C 1
ATOM 885 O O . ASN A 1 105 ? -9.711 18.336 28.786 1.00 96.06 105 ASN A O 1
ATOM 889 N N . HIS A 1 106 ? -9.443 16.330 27.802 1.00 94.81 106 HIS A N 1
ATOM 890 C CA . HIS A 1 106 ? -10.738 15.791 28.234 1.00 94.81 106 HIS A CA 1
ATOM 891 C C . HIS A 1 106 ? -10.617 14.736 29.341 1.00 94.81 106 HIS A C 1
ATOM 893 O O . HIS A 1 106 ? -11.634 14.359 29.927 1.00 94.81 106 HIS A O 1
ATOM 899 N N . ASN A 1 107 ? -9.393 14.326 29.698 1.00 95.25 107 ASN A N 1
ATOM 900 C CA . ASN A 1 107 ? -9.128 13.321 30.729 1.00 95.25 107 ASN A CA 1
ATOM 901 C C . ASN A 1 107 ? -9.925 12.029 30.462 1.00 95.25 107 ASN A C 1
ATOM 903 O O . ASN A 1 107 ? -10.678 11.549 31.323 1.00 95.25 107 ASN A O 1
ATOM 907 N N . LEU A 1 108 ? -9.810 11.548 29.220 1.00 97.00 108 LEU A N 1
ATOM 908 C CA . LEU A 1 108 ? -10.367 10.295 28.714 1.00 97.00 108 LEU A CA 1
ATOM 909 C C . LEU A 1 108 ? -9.227 9.436 28.181 1.00 97.00 108 LEU A C 1
ATOM 911 O O . LEU A 1 108 ? -8.331 9.937 27.516 1.00 97.00 108 LEU A O 1
ATOM 915 N N . TYR A 1 109 ? -9.258 8.140 28.444 1.00 95.50 109 TYR A N 1
ATOM 916 C CA . TYR A 1 109 ? -8.274 7.227 27.887 1.00 95.50 109 TYR A CA 1
ATOM 917 C C . TYR A 1 109 ? -8.566 6.949 26.416 1.00 95.50 109 TYR A C 1
ATOM 919 O O . TYR A 1 109 ? -9.723 6.954 25.984 1.00 95.50 109 TYR A O 1
ATOM 927 N N . THR A 1 110 ? -7.505 6.698 25.654 1.00 95.50 110 THR A N 1
ATOM 928 C CA . THR A 1 110 ? -7.579 6.352 24.237 1.00 95.50 110 THR A CA 1
ATOM 929 C C . THR A 1 110 ? -6.832 5.048 23.974 1.00 95.50 110 THR A C 1
ATOM 931 O O . THR A 1 110 ? -5.867 4.718 24.662 1.00 95.50 110 THR A O 1
ATOM 934 N N . ALA A 1 111 ? -7.282 4.282 22.984 1.00 93.38 111 ALA A N 1
ATOM 935 C CA . ALA A 1 111 ? -6.650 3.035 22.555 1.00 93.38 111 ALA A CA 1
ATOM 936 C C . ALA A 1 111 ? -6.740 2.887 21.033 1.00 93.38 111 ALA A C 1
ATOM 938 O O . ALA A 1 111 ? -7.574 3.535 20.401 1.00 93.38 111 ALA A O 1
ATOM 939 N N . GLU A 1 112 ? -5.886 2.039 20.455 1.00 91.56 112 GLU A N 1
ATOM 940 C CA . GLU A 1 112 ? -5.840 1.750 19.011 1.00 91.56 112 GLU A CA 1
ATOM 941 C C . GLU A 1 112 ? -5.491 2.961 18.116 1.00 91.56 112 GLU A C 1
ATOM 943 O O . GLU A 1 112 ? -5.724 2.935 16.908 1.00 91.56 112 GLU A O 1
ATOM 948 N N . HIS A 1 113 ? -4.927 4.026 18.693 1.00 91.50 113 HIS A N 1
ATOM 949 C CA . HIS A 1 113 ? -4.539 5.254 17.986 1.00 91.50 113 HIS A CA 1
ATOM 950 C C . HIS A 1 113 ? -3.144 5.174 17.335 1.00 91.50 113 HIS A C 1
ATOM 952 O O . HIS A 1 113 ? -2.764 6.061 16.573 1.00 91.50 113 HIS A O 1
ATOM 958 N N . ASP A 1 114 ? -2.391 4.116 17.624 1.00 88.06 114 ASP A N 1
ATOM 959 C CA . ASP A 1 114 ? -1.013 3.852 17.201 1.00 88.06 114 ASP A CA 1
ATOM 960 C C . ASP A 1 114 ? -0.904 2.739 16.142 1.00 88.06 114 ASP A C 1
ATOM 962 O O . ASP A 1 114 ? 0.189 2.282 15.808 1.00 88.06 114 ASP A O 1
ATOM 966 N N . ILE A 1 115 ? -2.034 2.321 15.565 1.00 89.25 115 ILE A N 1
ATOM 967 C CA . ILE A 1 115 ? -2.076 1.282 14.534 1.00 89.25 115 ILE A CA 1
ATOM 968 C C . ILE A 1 115 ? -1.882 1.918 13.149 1.00 89.25 115 ILE A C 1
ATOM 970 O O . ILE A 1 115 ? -2.652 2.807 12.764 1.00 89.25 115 ILE A O 1
ATOM 974 N N . PRO A 1 116 ? -0.898 1.461 12.346 1.00 88.06 116 PRO A N 1
ATOM 975 C CA . PRO A 1 116 ? -0.724 1.918 10.974 1.00 88.06 116 PRO A CA 1
ATOM 976 C C . PRO A 1 116 ? -2.020 1.807 10.168 1.00 88.06 116 PRO A C 1
ATOM 978 O O . PRO A 1 116 ? -2.667 0.762 10.127 1.00 88.06 116 PRO A O 1
ATOM 981 N N . TYR A 1 117 ? -2.391 2.883 9.473 1.00 89.56 117 TYR A N 1
ATOM 982 C CA . TYR A 1 117 ? -3.730 2.986 8.887 1.00 89.56 117 TYR A CA 1
ATOM 983 C C . TYR A 1 117 ? -4.071 1.885 7.875 1.00 89.56 117 TYR A C 1
ATOM 985 O O . TYR A 1 117 ? -5.198 1.403 7.842 1.00 89.56 117 TYR A O 1
ATOM 993 N N . HIS A 1 118 ? -3.101 1.446 7.074 1.00 87.44 118 HIS A N 1
ATOM 994 C CA . HIS A 1 118 ? -3.316 0.349 6.130 1.00 87.44 118 HIS A CA 1
ATOM 995 C C . HIS A 1 118 ? -3.588 -0.986 6.852 1.00 87.44 118 HIS A C 1
ATOM 997 O O . HIS A 1 118 ? -4.421 -1.758 6.390 1.00 87.44 118 HIS A O 1
ATOM 1003 N N . GLN A 1 119 ? -2.958 -1.237 8.008 1.00 89.56 119 GLN A N 1
ATOM 1004 C CA . GLN A 1 119 ? -3.233 -2.419 8.836 1.00 89.56 119 GLN A CA 1
ATOM 1005 C C . GLN A 1 119 ? -4.620 -2.332 9.469 1.00 89.56 119 GLN A C 1
ATOM 1007 O O . GLN A 1 119 ? -5.374 -3.297 9.403 1.00 89.56 119 GLN A O 1
ATOM 1012 N N . ARG A 1 120 ? -4.983 -1.156 10.003 1.00 92.44 120 ARG A N 1
ATOM 1013 C CA . ARG A 1 120 ? -6.337 -0.868 10.501 1.00 92.44 120 ARG A CA 1
ATOM 1014 C C . ARG A 1 120 ? -7.393 -1.214 9.451 1.00 92.44 120 ARG A C 1
ATOM 1016 O O . ARG A 1 120 ? -8.298 -1.988 9.729 1.00 92.44 120 ARG A O 1
ATOM 1023 N N . VAL A 1 121 ? -7.238 -0.699 8.233 1.00 93.06 121 VAL A N 1
ATOM 1024 C CA . VAL A 1 121 ? -8.164 -0.971 7.124 1.00 93.06 121 VAL A CA 1
ATOM 1025 C C . VAL A 1 121 ? -8.268 -2.466 6.836 1.00 93.06 121 VAL A C 1
ATOM 1027 O O . VAL A 1 121 ? -9.375 -2.978 6.719 1.00 93.06 121 VAL A O 1
ATOM 1030 N N . LEU A 1 122 ? -7.138 -3.168 6.716 1.00 92.31 122 LEU A N 1
ATOM 1031 C CA . LEU A 1 122 ? -7.131 -4.601 6.412 1.00 92.31 122 LEU A CA 1
ATOM 1032 C C . LEU A 1 122 ? -7.863 -5.418 7.480 1.00 92.31 122 LEU A C 1
ATOM 1034 O O . LEU A 1 122 ? -8.702 -6.250 7.139 1.00 92.31 122 LEU A O 1
ATOM 1038 N N . VAL A 1 123 ? -7.577 -5.154 8.757 1.00 92.25 123 VAL A N 1
ATOM 1039 C CA . VAL A 1 123 ? -8.219 -5.841 9.886 1.00 92.25 123 VAL A CA 1
ATOM 1040 C C . VAL A 1 123 ? -9.714 -5.549 9.912 1.00 92.25 123 VAL A C 1
ATOM 1042 O O . VAL A 1 123 ? -10.511 -6.470 10.056 1.00 92.25 123 VAL A O 1
ATOM 1045 N N . ASP A 1 124 ? -10.113 -4.295 9.720 1.00 92.81 124 ASP A N 1
ATOM 1046 C CA . ASP A 1 124 ? -11.520 -3.917 9.794 1.00 92.81 124 ASP A CA 1
ATOM 1047 C C . ASP A 1 124 ? -12.322 -4.464 8.614 1.00 92.81 124 ASP A C 1
ATOM 1049 O O . ASP A 1 124 ? -13.445 -4.929 8.801 1.00 92.81 124 ASP A O 1
ATOM 1053 N N . LEU A 1 125 ? -11.770 -4.444 7.398 1.00 91.44 125 LEU A N 1
ATOM 1054 C CA . LEU A 1 125 ? -12.418 -5.057 6.238 1.00 91.44 125 LEU A CA 1
ATOM 1055 C C . LEU A 1 125 ? -12.589 -6.566 6.429 1.00 91.44 125 LEU A C 1
ATOM 1057 O O . LEU A 1 125 ? -13.654 -7.094 6.102 1.00 91.44 125 LEU A O 1
ATOM 1061 N N . ALA A 1 126 ? -11.584 -7.231 6.999 1.00 90.31 126 ALA A N 1
ATOM 1062 C CA . ALA A 1 126 ? -11.633 -8.657 7.281 1.00 90.31 126 ALA A CA 1
ATOM 1063 C C . ALA A 1 126 ? -12.654 -8.993 8.382 1.00 90.31 126 ALA A C 1
ATOM 1065 O O . ALA A 1 126 ? -13.475 -9.893 8.208 1.00 90.31 126 ALA A O 1
ATOM 1066 N N . ALA A 1 127 ? -12.650 -8.237 9.484 1.00 89.00 127 ALA A N 1
ATOM 1067 C CA . ALA A 1 127 ? -13.529 -8.445 10.636 1.00 89.00 127 ALA A CA 1
ATOM 1068 C C . ALA A 1 127 ? -15.015 -8.198 10.326 1.00 89.00 127 ALA A C 1
ATOM 1070 O O . ALA A 1 127 ? -15.882 -8.787 10.965 1.00 89.00 127 ALA A O 1
ATOM 1071 N N . HIS A 1 128 ? -15.317 -7.341 9.346 1.00 87.81 128 HIS A N 1
ATOM 1072 C CA . HIS A 1 128 ? -16.685 -7.084 8.882 1.00 87.81 128 HIS A CA 1
ATOM 1073 C C . HIS A 1 128 ? -17.082 -7.931 7.662 1.00 87.81 128 HIS A C 1
ATOM 1075 O O . HIS A 1 128 ? -18.083 -7.607 7.024 1.00 87.81 128 HIS A O 1
ATOM 1081 N N . ASP A 1 129 ? -16.287 -8.948 7.309 1.00 84.75 129 ASP A N 1
ATOM 1082 C CA . ASP A 1 129 ? -16.487 -9.820 6.141 1.00 84.75 129 ASP A CA 1
ATOM 1083 C C . ASP A 1 129 ? -16.724 -9.042 4.830 1.00 84.75 129 ASP A C 1
ATOM 1085 O O . ASP A 1 129 ? -17.556 -9.384 3.994 1.00 84.75 129 ASP A O 1
ATOM 1089 N N . LYS A 1 130 ? -16.012 -7.919 4.666 1.00 87.38 130 LYS A N 1
ATOM 1090 C CA . LYS A 1 130 ? -16.107 -7.065 3.471 1.00 87.38 130 LYS A CA 1
ATOM 1091 C C . LYS A 1 130 ? -15.074 -7.430 2.420 1.00 87.38 130 LYS A C 1
ATOM 1093 O O . LYS A 1 130 ? -15.363 -7.354 1.231 1.00 87.38 130 LYS A O 1
ATOM 1098 N N . ALA A 1 131 ? -13.853 -7.727 2.855 1.00 88.50 131 ALA A N 1
ATOM 1099 C CA . ALA A 1 131 ? -12.766 -8.132 1.978 1.00 88.50 131 ALA A CA 1
ATOM 1100 C C . ALA A 1 131 ? -11.667 -8.830 2.779 1.00 88.50 131 ALA A C 1
ATOM 1102 O O . ALA A 1 131 ? -11.320 -8.397 3.877 1.00 88.50 131 ALA A O 1
ATOM 1103 N N . TRP A 1 132 ? -11.081 -9.862 2.182 1.00 89.31 132 TRP A N 1
ATOM 1104 C CA . TRP A 1 132 ? -9.884 -10.538 2.668 1.00 89.31 132 TRP A CA 1
ATOM 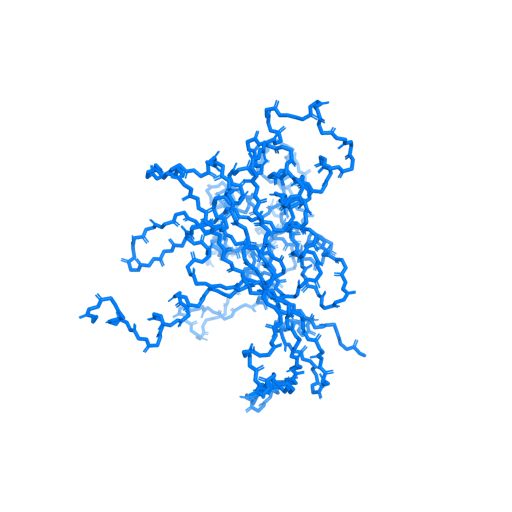1105 C C . TRP A 1 132 ? -8.823 -10.515 1.569 1.00 89.31 132 TRP A C 1
ATOM 1107 O O . TRP A 1 132 ? -9.142 -10.610 0.382 1.00 89.31 132 TRP A O 1
ATOM 1117 N N . MET A 1 133 ? -7.555 -10.325 1.947 1.00 90.94 133 MET A N 1
ATOM 1118 C CA . MET A 1 133 ? -6.481 -10.279 0.953 1.00 90.94 133 MET A CA 1
ATOM 1119 C C . MET A 1 133 ? -6.362 -11.617 0.238 1.00 90.94 133 MET A C 1
ATOM 1121 O O . MET A 1 133 ? -6.274 -12.658 0.882 1.00 90.94 133 MET A O 1
ATOM 1125 N N . LEU A 1 134 ? -6.308 -11.547 -1.091 1.00 91.94 134 LEU A N 1
ATOM 1126 C CA . LEU A 1 134 ? -6.190 -12.684 -1.993 1.00 91.94 134 LEU A CA 1
ATOM 1127 C C . LEU A 1 134 ? -7.273 -13.746 -1.809 1.00 91.94 134 LEU A C 1
ATOM 1129 O O . LEU A 1 134 ? -7.053 -14.858 -2.262 1.00 91.94 134 LEU A O 1
ATOM 1133 N N . ASP A 1 135 ? -8.411 -13.428 -1.190 1.00 93.25 135 ASP A N 1
ATOM 1134 C CA . ASP A 1 135 ? -9.558 -14.329 -1.115 1.00 93.25 135 ASP A CA 1
ATOM 1135 C C . ASP A 1 135 ? -10.309 -14.320 -2.449 1.00 93.25 135 ASP A C 1
ATOM 1137 O O . ASP A 1 135 ? -10.725 -13.270 -2.958 1.00 93.25 135 ASP A O 1
ATOM 1141 N N . THR A 1 136 ? -10.417 -15.496 -3.053 1.00 94.25 136 THR A N 1
ATOM 1142 C CA . THR A 1 136 ? -11.085 -15.678 -4.339 1.00 94.25 136 THR A CA 1
ATOM 1143 C C . THR A 1 136 ? -12.450 -16.339 -4.218 1.00 94.25 136 THR A C 1
ATOM 1145 O O . THR A 1 136 ? -13.096 -16.529 -5.246 1.00 94.25 136 THR A O 1
ATOM 1148 N N . GLU A 1 137 ? -12.895 -16.666 -2.999 1.00 93.25 137 GLU A N 1
ATOM 1149 C CA . GLU A 1 137 ? -14.142 -17.399 -2.745 1.00 93.25 137 GLU A CA 1
ATOM 1150 C C . GLU A 1 137 ? -14.191 -18.748 -3.497 1.00 93.25 137 GLU A C 1
ATOM 1152 O O . GLU A 1 137 ? -15.231 -19.143 -4.023 1.00 93.25 137 GLU A O 1
ATOM 1157 N N . GLY A 1 138 ? -13.040 -19.424 -3.616 1.00 93.12 138 GLY A N 1
ATOM 1158 C CA . GLY A 1 138 ? -12.889 -20.685 -4.351 1.00 93.12 138 GLY A CA 1
ATOM 1159 C C . GLY A 1 138 ? -12.928 -20.537 -5.877 1.00 93.12 138 GLY A C 1
ATOM 1160 O O . GLY A 1 138 ? -12.937 -21.530 -6.600 1.00 93.12 138 GLY A O 1
ATOM 1161 N N . GLU A 1 139 ? -12.963 -19.311 -6.412 1.00 94.12 139 GLU A N 1
ATOM 1162 C CA . GLU A 1 139 ? -12.932 -19.081 -7.855 1.00 94.12 139 GLU A CA 1
ATOM 1163 C C . GLU A 1 139 ? -11.503 -18.886 -8.368 1.00 94.12 139 GLU A C 1
ATOM 1165 O O . GLU A 1 139 ? -10.800 -17.958 -7.980 1.00 94.12 139 GLU A O 1
ATOM 1170 N N . LYS A 1 140 ? -11.109 -19.643 -9.389 1.00 95.12 140 LYS A N 1
ATOM 1171 C CA . LYS A 1 140 ? -9.855 -19.398 -10.109 1.00 95.12 140 LYS A CA 1
ATOM 1172 C C . LYS A 1 140 ? -9.744 -17.951 -10.638 1.00 95.12 140 LYS A C 1
ATOM 1174 O O . LYS A 1 140 ? -10.495 -17.540 -11.529 1.00 95.12 140 LYS A O 1
ATOM 1179 N N . LYS A 1 141 ? -8.754 -17.184 -10.161 1.00 94.94 141 LYS A N 1
ATOM 1180 C CA . LYS A 1 141 ? -8.425 -15.817 -10.624 1.00 94.94 141 LYS A CA 1
ATOM 1181 C C . LYS A 1 141 ? -7.052 -15.761 -11.283 1.00 94.94 141 LYS A C 1
ATOM 1183 O O . LYS A 1 141 ? -6.064 -16.204 -10.712 1.00 94.94 141 LYS A O 1
ATOM 1188 N N . ARG A 1 142 ? -6.964 -15.137 -12.461 1.00 94.38 142 ARG A N 1
ATOM 1189 C CA . ARG A 1 142 ? -5.690 -14.906 -13.161 1.00 94.38 142 ARG A CA 1
ATOM 1190 C C . ARG A 1 142 ? -4.994 -13.645 -12.646 1.00 94.38 142 ARG A C 1
ATOM 1192 O O . ARG A 1 142 ? -5.588 -12.567 -12.646 1.00 94.38 142 ARG A O 1
ATOM 1199 N N . LEU A 1 143 ? -3.720 -13.769 -12.293 1.00 94.50 143 LEU A N 1
ATOM 1200 C CA . LEU A 1 143 ? -2.830 -12.677 -11.912 1.00 94.50 143 LEU A CA 1
ATOM 1201 C C . LEU A 1 143 ? -1.747 -12.454 -12.972 1.00 94.50 143 LEU A C 1
ATOM 1203 O O . LEU A 1 143 ? -1.301 -13.395 -13.624 1.00 94.50 143 LEU A O 1
ATOM 1207 N N . ASN A 1 144 ? -1.316 -11.200 -13.120 1.00 94.38 144 ASN A N 1
ATOM 1208 C CA . ASN A 1 144 ? -0.197 -10.809 -13.970 1.00 94.38 144 ASN A CA 1
ATOM 1209 C C . ASN A 1 144 ? 0.944 -10.383 -13.047 1.00 94.38 144 ASN A C 1
ATOM 1211 O O . ASN A 1 144 ? 0.745 -9.522 -12.188 1.00 94.38 144 ASN A O 1
ATOM 1215 N N . LEU A 1 145 ? 2.110 -10.987 -13.225 1.00 94.12 145 LEU A N 1
ATOM 1216 C CA . LEU A 1 145 ? 3.328 -10.729 -12.475 1.00 94.12 145 LEU A CA 1
ATOM 1217 C C . LEU A 1 145 ? 4.330 -10.019 -13.387 1.00 94.12 145 LEU A C 1
ATOM 1219 O O . LEU A 1 145 ? 4.622 -10.507 -14.479 1.00 94.12 145 LEU A O 1
ATOM 1223 N N . LEU A 1 146 ? 4.841 -8.879 -12.934 1.00 96.00 146 LEU A N 1
ATOM 1224 C CA . LEU A 1 146 ? 6.009 -8.229 -13.515 1.00 96.00 146 LEU A CA 1
ATOM 1225 C C . LEU A 1 146 ? 7.227 -8.676 -12.715 1.00 96.00 146 LEU A C 1
ATOM 1227 O O . LEU A 1 146 ? 7.263 -8.439 -11.510 1.00 96.00 146 LEU A O 1
ATOM 1231 N N . VAL A 1 147 ? 8.206 -9.296 -13.366 1.00 95.06 147 VAL A N 1
ATOM 1232 C CA . VAL A 1 147 ? 9.527 -9.543 -12.775 1.00 95.06 147 VAL A CA 1
ATOM 1233 C C . VAL A 1 147 ? 10.519 -8.637 -13.479 1.00 95.06 147 VAL A C 1
ATOM 1235 O O . VAL A 1 147 ? 10.548 -8.637 -14.709 1.00 95.06 147 VAL A O 1
ATOM 1238 N N . TYR A 1 148 ? 11.293 -7.853 -12.738 1.00 97.12 148 TYR A N 1
ATOM 1239 C CA . TYR A 1 148 ? 12.227 -6.911 -13.345 1.00 97.12 148 TYR A CA 1
ATOM 1240 C C . TYR A 1 148 ? 13.478 -6.681 -12.492 1.00 97.12 148 TYR A C 1
ATOM 1242 O O . TYR A 1 148 ? 13.508 -7.042 -11.315 1.00 97.12 148 TYR A O 1
ATOM 1250 N N . ASP A 1 149 ? 14.478 -6.088 -13.138 1.00 97.06 149 ASP A N 1
ATOM 1251 C CA . ASP A 1 149 ? 15.776 -5.695 -12.593 1.00 97.06 149 ASP A CA 1
ATOM 1252 C C . ASP A 1 149 ? 16.306 -4.484 -13.388 1.00 97.06 149 ASP A C 1
ATOM 1254 O O . ASP A 1 149 ? 15.944 -4.304 -14.564 1.00 97.06 149 ASP A O 1
ATOM 1258 N N . ILE A 1 150 ? 17.123 -3.632 -12.766 1.00 97.25 150 ILE A N 1
ATOM 1259 C CA . ILE A 1 150 ? 17.739 -2.472 -13.431 1.00 97.25 150 ILE A CA 1
ATOM 1260 C C . ILE A 1 150 ? 19.263 -2.514 -13.382 1.00 97.25 150 ILE A C 1
ATOM 1262 O O . ILE A 1 150 ? 19.854 -3.012 -12.434 1.00 97.25 150 ILE A O 1
ATOM 1266 N N . GLU A 1 151 ? 19.899 -1.855 -14.350 1.00 95.88 151 GLU A N 1
ATOM 1267 C CA . GLU A 1 151 ? 21.339 -1.590 -14.301 1.00 95.88 151 GLU A CA 1
ATOM 1268 C C . GLU A 1 151 ? 21.615 -0.092 -14.369 1.00 95.88 151 GLU A C 1
ATOM 1270 O O . GLU A 1 151 ? 21.004 0.641 -15.160 1.00 95.88 151 GLU A O 1
ATOM 1275 N N . THR A 1 152 ? 22.582 0.345 -13.563 1.00 92.62 152 THR A N 1
ATOM 1276 C CA . THR A 1 152 ? 23.116 1.708 -13.573 1.00 92.62 152 THR A CA 1
ATOM 1277 C C . THR A 1 152 ? 24.639 1.663 -13.693 1.00 92.62 152 THR A C 1
ATOM 1279 O O . THR A 1 152 ? 25.331 0.906 -13.018 1.00 92.62 152 THR A O 1
ATOM 1282 N N . THR A 1 153 ? 25.190 2.484 -14.576 1.00 88.88 153 THR A N 1
ATOM 1283 C CA . THR A 1 153 ? 26.633 2.653 -14.791 1.00 88.88 153 THR A CA 1
ATOM 1284 C C . THR A 1 153 ? 27.229 3.646 -13.801 1.00 88.88 153 THR A C 1
ATOM 1286 O O . THR A 1 153 ? 28.410 3.564 -13.461 1.00 88.88 153 THR A O 1
ATOM 1289 N N . GLU A 1 154 ? 26.404 4.567 -13.305 1.00 87.19 154 GLU A N 1
ATOM 1290 C CA . GLU A 1 154 ? 26.725 5.451 -12.195 1.00 87.19 154 GLU A CA 1
ATOM 1291 C C . GLU A 1 154 ? 26.220 4.827 -10.888 1.00 87.19 154 GLU A C 1
ATOM 1293 O O . GLU A 1 154 ? 25.076 4.377 -10.799 1.00 87.19 154 GLU A O 1
ATOM 1298 N N . PHE A 1 155 ? 27.066 4.826 -9.856 1.00 81.25 155 PHE A N 1
ATOM 1299 C CA . PHE A 1 155 ? 26.687 4.431 -8.502 1.00 81.25 155 PHE A CA 1
ATOM 1300 C C . PHE A 1 155 ? 27.285 5.402 -7.485 1.00 81.25 155 PHE A C 1
ATOM 1302 O O . PHE A 1 155 ? 28.488 5.665 -7.477 1.00 81.25 155 PHE A O 1
ATOM 1309 N N . GLU A 1 156 ? 26.429 5.921 -6.612 1.00 86.38 156 GLU A N 1
ATOM 1310 C CA . GLU A 1 156 ? 26.799 6.758 -5.477 1.00 86.38 156 GLU A CA 1
ATOM 1311 C C . GLU A 1 156 ? 25.916 6.351 -4.293 1.00 86.38 156 GLU A C 1
ATOM 1313 O O . GLU A 1 156 ? 24.688 6.333 -4.399 1.00 86.38 156 GLU A O 1
ATOM 1318 N N . GLU A 1 157 ? 26.540 5.982 -3.173 1.00 81.50 157 GLU A N 1
ATOM 1319 C CA . GLU A 1 157 ? 25.828 5.462 -2.006 1.00 81.50 157 GLU A CA 1
ATOM 1320 C C . GLU A 1 157 ? 24.790 6.471 -1.490 1.00 81.50 157 GLU A C 1
ATOM 1322 O O . GLU A 1 157 ? 25.065 7.660 -1.328 1.00 81.50 157 GLU A O 1
ATOM 1327 N N . GLY A 1 158 ? 23.566 5.995 -1.249 1.00 81.44 158 GLY A N 1
ATOM 1328 C CA . GLY A 1 158 ? 22.451 6.816 -0.768 1.00 81.44 158 GLY A CA 1
ATOM 1329 C C . GLY A 1 158 ? 21.796 7.711 -1.828 1.00 81.44 158 GLY A C 1
ATOM 1330 O O . GLY A 1 158 ? 20.756 8.317 -1.554 1.00 81.44 158 GLY A O 1
ATOM 1331 N N . LYS A 1 159 ? 22.343 7.779 -3.045 1.00 90.38 159 LYS A N 1
ATOM 1332 C CA . LYS A 1 159 ? 21.764 8.549 -4.143 1.00 90.38 159 LYS A CA 1
ATOM 1333 C C . LYS A 1 159 ? 20.793 7.692 -4.948 1.00 90.38 159 LYS A C 1
ATOM 1335 O O . LYS A 1 159 ? 21.088 6.557 -5.304 1.00 90.38 159 LYS A O 1
ATOM 1340 N N . THR A 1 160 ? 19.615 8.250 -5.211 1.00 91.75 160 THR A N 1
ATOM 1341 C CA . THR A 1 160 ? 18.483 7.542 -5.844 1.00 91.75 160 THR A CA 1
ATOM 1342 C C . THR A 1 160 ? 18.031 8.181 -7.154 1.00 91.75 160 THR A C 1
ATOM 1344 O O . THR A 1 160 ? 17.005 7.816 -7.711 1.00 91.75 160 THR A O 1
ATOM 1347 N N . ASP A 1 161 ? 18.748 9.200 -7.622 1.00 92.62 161 ASP A N 1
ATOM 1348 C CA . ASP A 1 161 ? 18.360 10.045 -8.753 1.00 92.62 161 ASP A CA 1
ATOM 1349 C C . ASP A 1 161 ? 19.323 9.920 -9.950 1.00 92.62 161 ASP A C 1
ATOM 1351 O O . ASP A 1 161 ? 19.352 10.784 -10.846 1.00 92.62 161 ASP A O 1
ATOM 1355 N N . LEU A 1 162 ? 20.118 8.847 -9.937 1.00 93.50 162 LEU A N 1
ATOM 1356 C CA . LEU A 1 162 ? 21.092 8.492 -10.959 1.00 93.50 162 LEU A CA 1
ATOM 1357 C C . LEU A 1 162 ? 20.389 8.004 -12.235 1.00 93.50 162 LEU A C 1
ATOM 1359 O O . LEU A 1 162 ? 19.255 7.523 -12.156 1.00 93.50 162 LEU A O 1
ATOM 1363 N N . PRO A 1 163 ? 21.009 8.180 -13.415 1.00 95.19 163 PRO A N 1
ATOM 1364 C CA . PRO A 1 163 ? 20.471 7.642 -14.656 1.00 95.19 163 PRO A CA 1
ATOM 1365 C C . PRO A 1 163 ? 20.273 6.126 -14.588 1.00 95.19 163 PRO A C 1
ATOM 1367 O O . PRO A 1 163 ? 21.106 5.412 -14.031 1.00 95.19 163 PRO A O 1
ATOM 1370 N N . ILE A 1 164 ? 19.179 5.652 -15.179 1.00 97.06 164 ILE A N 1
ATOM 1371 C CA . ILE A 1 164 ? 18.903 4.222 -15.334 1.00 97.06 164 ILE A CA 1
ATOM 1372 C C . ILE A 1 164 ? 19.241 3.823 -16.766 1.00 97.06 164 ILE A C 1
ATOM 1374 O O . ILE A 1 164 ? 18.595 4.274 -17.715 1.00 97.06 164 ILE A O 1
ATOM 1378 N N . ASP A 1 165 ? 20.260 2.980 -16.919 1.00 96.88 165 ASP A N 1
ATOM 1379 C CA . ASP A 1 165 ? 20.798 2.610 -18.227 1.00 96.88 165 ASP A CA 1
ATOM 1380 C C . ASP A 1 165 ? 20.021 1.457 -18.851 1.00 96.88 165 ASP A C 1
ATOM 1382 O O . ASP A 1 165 ? 19.798 1.437 -20.063 1.00 96.88 165 ASP A O 1
ATOM 1386 N N . ILE A 1 166 ? 19.603 0.485 -18.038 1.00 97.94 166 ILE A N 1
ATOM 1387 C CA . ILE A 1 166 ? 18.926 -0.720 -18.516 1.00 97.94 166 ILE A CA 1
ATOM 1388 C C . ILE A 1 166 ? 17.756 -1.051 -17.600 1.00 97.94 166 ILE A C 1
ATOM 1390 O O . ILE A 1 166 ? 17.876 -0.983 -16.380 1.00 97.94 166 ILE A O 1
ATOM 1394 N N . ILE A 1 167 ? 16.637 -1.451 -18.203 1.00 98.31 167 ILE A N 1
ATOM 1395 C CA . ILE A 1 167 ? 15.546 -2.130 -17.500 1.00 98.31 167 ILE A CA 1
ATOM 1396 C C . ILE A 1 167 ? 15.356 -3.485 -18.177 1.00 98.31 167 ILE A C 1
ATOM 1398 O O . ILE A 1 167 ? 14.970 -3.553 -19.350 1.00 98.31 167 ILE A O 1
ATOM 1402 N N . GLY A 1 168 ? 15.661 -4.555 -17.447 1.00 97.44 168 GLY A N 1
ATOM 1403 C CA . GLY A 1 168 ? 15.351 -5.925 -17.831 1.00 97.44 168 GLY A CA 1
ATOM 1404 C C . GLY A 1 168 ? 14.042 -6.345 -17.179 1.00 97.44 168 GLY A C 1
ATOM 1405 O O . GLY A 1 168 ? 13.862 -6.150 -15.981 1.00 97.44 168 GLY A O 1
ATOM 1406 N N . TYR A 1 169 ? 13.101 -6.897 -17.938 1.00 96.50 169 TYR A N 1
ATOM 1407 C CA . TYR A 1 169 ? 11.847 -7.369 -17.363 1.00 96.50 169 TYR A CA 1
ATOM 1408 C C . TYR A 1 169 ? 11.230 -8.528 -18.139 1.00 96.50 169 TYR A C 1
ATOM 1410 O O . TYR A 1 169 ? 11.491 -8.745 -19.323 1.00 96.50 169 TYR A O 1
ATOM 1418 N N . THR A 1 170 ? 10.349 -9.256 -17.464 1.00 94.25 170 THR A N 1
ATOM 1419 C CA . THR A 1 170 ? 9.441 -10.214 -18.082 1.00 94.25 170 THR A CA 1
ATOM 1420 C C . THR A 1 170 ? 8.064 -10.134 -17.431 1.00 94.25 170 THR A C 1
ATOM 1422 O O . THR A 1 170 ? 7.917 -9.793 -16.253 1.00 94.25 170 THR A O 1
ATOM 1425 N N . SER A 1 171 ? 7.044 -10.433 -18.224 1.00 93.44 171 SER A N 1
ATOM 1426 C CA . SER A 1 171 ? 5.647 -10.441 -17.811 1.00 93.44 171 SER A CA 1
ATOM 1427 C C . SER A 1 171 ? 5.132 -11.863 -17.881 1.00 93.44 171 SER A C 1
ATOM 1429 O O . SER A 1 171 ? 5.130 -12.472 -18.949 1.00 93.44 171 SER A O 1
ATOM 1431 N N . LEU A 1 172 ? 4.654 -12.382 -16.756 1.00 91.31 172 LEU A N 1
ATOM 1432 C CA . LEU A 1 172 ? 4.092 -13.724 -16.687 1.00 91.31 172 LEU A CA 1
ATOM 1433 C C . LEU A 1 172 ? 2.708 -13.704 -16.054 1.00 91.31 172 LEU A C 1
ATOM 1435 O O . LEU A 1 172 ? 2.349 -12.793 -15.310 1.00 91.31 172 LEU A O 1
ATOM 1439 N N . SER A 1 173 ? 1.901 -14.707 -16.375 1.00 91.56 173 SER A N 1
ATOM 1440 C CA . SER A 1 173 ? 0.609 -14.902 -15.731 1.00 91.56 173 SER A CA 1
ATOM 1441 C C . SER A 1 173 ? 0.612 -16.201 -14.951 1.00 91.56 173 SER A C 1
ATOM 1443 O O . SER A 1 173 ? 1.167 -17.197 -15.402 1.00 91.56 173 SER A O 1
ATOM 1445 N N . LEU A 1 174 ? -0.074 -16.182 -13.819 1.00 92.38 174 LEU A N 1
ATOM 1446 C CA . LEU A 1 174 ? -0.424 -17.365 -13.045 1.00 92.38 174 LEU A CA 1
ATOM 1447 C C . LEU A 1 174 ? -1.895 -17.270 -12.655 1.00 92.38 174 LEU A C 1
ATOM 1449 O O . LEU A 1 174 ? -2.506 -16.206 -12.781 1.00 92.38 174 LEU A O 1
ATOM 1453 N N . SER A 1 175 ? -2.460 -18.360 -12.166 1.00 95.00 175 SER A N 1
ATOM 1454 C CA . SER A 1 175 ? -3.782 -18.351 -11.555 1.00 95.00 175 SER A CA 1
ATOM 1455 C C . SER A 1 175 ? -3.660 -18.634 -10.062 1.00 95.00 175 SER A C 1
ATOM 1457 O O . SER A 1 175 ? -2.746 -19.329 -9.633 1.00 95.00 175 SER A O 1
ATOM 1459 N N . ILE A 1 176 ? -4.574 -18.096 -9.267 1.00 95.25 176 ILE A N 1
ATOM 1460 C CA . ILE A 1 176 ? -4.738 -18.461 -7.861 1.00 95.25 176 ILE A CA 1
ATOM 1461 C C . ILE A 1 176 ? -6.164 -18.934 -7.624 1.00 95.25 176 ILE A C 1
ATOM 1463 O O . ILE A 1 176 ? -7.091 -18.470 -8.291 1.00 95.25 176 ILE A O 1
ATOM 1467 N N . GLU A 1 177 ? -6.319 -19.838 -6.675 1.00 96.25 177 GLU A N 1
ATOM 1468 C CA . GLU A 1 177 ? -7.600 -20.220 -6.098 1.00 96.25 177 GLU A CA 1
ATOM 1469 C C . GLU A 1 177 ? -7.418 -20.273 -4.586 1.00 96.25 177 GLU A C 1
ATOM 1471 O O . GLU A 1 177 ? -6.419 -20.775 -4.079 1.00 96.25 177 GLU A O 1
ATOM 1476 N N . SER A 1 178 ? -8.333 -19.665 -3.859 1.00 95.25 178 SER A N 1
ATOM 1477 C CA . SER A 1 178 ? -8.247 -19.515 -2.416 1.00 95.25 178 SER A CA 1
ATOM 1478 C C . SER A 1 178 ? -9.623 -19.302 -1.816 1.00 95.25 178 SER A C 1
ATOM 1480 O O . SER A 1 178 ? -10.504 -18.676 -2.417 1.00 95.25 178 SER A O 1
ATOM 1482 N N . GLU A 1 179 ? -9.779 -19.797 -0.603 1.00 94.31 179 GLU A N 1
ATOM 1483 C CA . GLU A 1 179 ? -10.983 -19.642 0.192 1.00 94.31 179 GLU A CA 1
ATOM 1484 C C . GLU A 1 179 ? -10.636 -19.744 1.676 1.00 94.31 179 GLU A C 1
ATOM 1486 O O . GLU A 1 179 ? -9.563 -20.215 2.070 1.00 94.31 179 GLU A O 1
ATOM 1491 N N . LYS A 1 180 ? -11.565 -19.289 2.507 1.00 91.44 180 LYS A N 1
ATOM 1492 C CA . LYS A 1 180 ? -11.459 -19.332 3.961 1.00 91.44 180 LYS A CA 1
ATOM 1493 C C . LYS A 1 180 ? -12.781 -19.787 4.563 1.00 91.44 180 LYS A C 1
ATOM 1495 O O . LYS A 1 180 ? -13.849 -19.409 4.083 1.00 91.44 180 LYS A O 1
ATOM 1500 N N . ASN A 1 181 ? -12.701 -20.502 5.673 1.00 90.75 181 ASN A N 1
ATOM 1501 C CA . ASN A 1 181 ? -13.825 -20.803 6.537 1.00 90.75 181 ASN A CA 1
ATOM 1502 C C . ASN A 1 181 ? -13.461 -20.402 7.969 1.00 90.75 181 ASN A C 1
ATOM 1504 O O . ASN A 1 181 ? -12.679 -21.068 8.642 1.00 90.75 181 ASN A O 1
ATOM 1508 N N . LEU A 1 182 ? -14.031 -19.288 8.434 1.00 88.88 182 LEU A N 1
ATOM 1509 C CA . LEU A 1 182 ? -13.748 -18.755 9.768 1.00 88.88 182 LEU A CA 1
ATOM 1510 C C . LEU A 1 182 ? -14.419 -19.563 10.891 1.00 88.88 182 LEU A C 1
ATOM 1512 O O . LEU A 1 182 ? -13.997 -19.444 12.035 1.00 88.88 182 LEU A O 1
ATOM 1516 N N . GLU A 1 183 ? -15.440 -20.375 10.590 1.00 90.94 183 GLU A N 1
ATOM 1517 C CA . GLU A 1 183 ? -16.095 -21.232 11.589 1.00 90.94 183 GLU A CA 1
ATOM 1518 C C . GLU A 1 183 ? -15.242 -22.458 11.927 1.00 90.94 183 GLU A C 1
ATOM 1520 O O . GLU A 1 183 ? -15.200 -22.883 13.081 1.00 90.94 183 GLU A O 1
ATOM 1525 N N . THR A 1 184 ? -14.568 -23.027 10.923 1.00 94.25 184 THR A N 1
ATOM 1526 C CA . THR A 1 184 ? -13.685 -24.195 11.076 1.00 94.25 184 THR A CA 1
ATOM 1527 C C . THR A 1 184 ? -12.207 -23.827 11.191 1.00 94.25 184 THR A C 1
ATOM 1529 O O . THR A 1 184 ? -11.387 -24.710 11.430 1.00 94.25 184 THR A O 1
ATOM 1532 N N . GLU A 1 185 ? -11.870 -22.541 11.048 1.00 90.50 185 GLU A N 1
ATOM 1533 C CA . GLU A 1 185 ? -10.496 -22.023 10.955 1.00 90.50 185 GLU A CA 1
ATOM 1534 C C . GLU A 1 185 ? -9.689 -22.636 9.790 1.00 90.50 185 GLU A C 1
ATOM 1536 O O . GLU A 1 185 ? -8.465 -22.764 9.852 1.00 90.50 185 GLU A O 1
ATOM 1541 N N . GLU A 1 186 ? -10.366 -23.012 8.704 1.00 93.12 186 GLU A N 1
ATOM 1542 C CA . GLU A 1 186 ? -9.740 -23.597 7.517 1.00 93.12 186 GLU A CA 1
ATOM 1543 C C . GLU A 1 186 ? -9.408 -22.522 6.476 1.00 93.12 186 GLU A C 1
ATOM 1545 O O . GLU A 1 186 ? -10.204 -21.627 6.190 1.00 93.12 186 GLU A O 1
ATOM 1550 N N . PHE A 1 187 ? -8.225 -22.632 5.874 1.00 93.19 187 PHE A N 1
ATOM 1551 C CA . PHE A 1 187 ? -7.752 -21.731 4.827 1.00 93.19 187 PHE A CA 1
ATOM 1552 C C . PHE A 1 187 ? -7.140 -22.557 3.705 1.00 93.19 187 PHE A C 1
ATOM 1554 O O . PHE A 1 187 ? -6.267 -23.391 3.958 1.00 93.19 187 PHE A O 1
ATOM 1561 N N . ASN A 1 188 ? -7.570 -22.301 2.473 1.00 94.56 188 ASN A N 1
ATOM 1562 C CA . ASN A 1 188 ? -6.989 -22.902 1.283 1.00 94.56 188 ASN A CA 1
ATOM 1563 C C . ASN A 1 188 ? -6.393 -21.814 0.386 1.00 94.56 188 ASN A C 1
ATOM 1565 O O . ASN A 1 188 ? -6.976 -20.744 0.210 1.00 94.56 188 ASN A O 1
ATOM 1569 N N . PHE A 1 189 ? -5.218 -22.088 -0.171 1.00 95.19 189 PHE A N 1
ATOM 1570 C CA . PHE A 1 189 ? -4.557 -21.226 -1.138 1.00 95.19 189 PHE A CA 1
ATOM 1571 C C . PHE A 1 189 ? -3.717 -22.076 -2.088 1.00 95.19 189 PHE A C 1
ATOM 1573 O O . PHE A 1 189 ? -2.715 -22.675 -1.692 1.00 95.19 189 PHE A O 1
ATOM 1580 N N . GLU A 1 190 ? -4.092 -22.072 -3.358 1.00 95.50 190 GLU A N 1
ATOM 1581 C CA . GLU A 1 190 ? -3.426 -22.794 -4.427 1.00 95.50 190 GLU A CA 1
ATOM 1582 C C . GLU A 1 190 ? -2.921 -21.826 -5.497 1.00 95.50 190 GLU A C 1
ATOM 1584 O O . GLU A 1 190 ? -3.626 -20.920 -5.948 1.00 95.50 190 GLU A O 1
ATOM 1589 N N . VAL A 1 191 ? -1.681 -22.047 -5.940 1.00 93.38 191 VAL A N 1
ATOM 1590 C CA . VAL A 1 191 ? -1.133 -21.414 -7.142 1.00 93.38 191 VAL A CA 1
ATOM 1591 C C . VAL A 1 191 ? -1.275 -22.396 -8.295 1.00 93.38 191 VAL A C 1
ATOM 1593 O O . VAL A 1 191 ? -0.735 -23.500 -8.268 1.00 93.38 191 VAL A O 1
ATOM 1596 N N . LEU A 1 192 ? -1.995 -21.969 -9.320 1.00 92.31 192 LEU A N 1
ATOM 1597 C CA . LEU A 1 192 ? -2.366 -22.742 -10.493 1.00 92.31 192 LEU A CA 1
ATOM 1598 C C . LEU A 1 192 ? -1.723 -22.143 -11.749 1.00 92.31 192 LEU A C 1
ATOM 1600 O O . LEU A 1 192 ? -1.326 -20.978 -11.780 1.00 92.31 192 LEU A O 1
ATOM 1604 N N . ASP A 1 193 ? -1.663 -22.937 -12.819 1.00 89.62 193 ASP A N 1
ATOM 1605 C CA . ASP A 1 193 ? -1.142 -22.534 -14.135 1.00 89.62 193 ASP A CA 1
ATOM 1606 C C . ASP A 1 193 ? 0.246 -21.872 -14.090 1.00 89.62 193 ASP A C 1
ATOM 1608 O O . ASP A 1 193 ? 0.554 -21.000 -14.905 1.00 89.62 193 ASP A O 1
ATOM 1612 N N . TRP A 1 194 ? 1.089 -22.262 -13.131 1.00 85.25 194 TRP A N 1
ATOM 1613 C CA . TRP A 1 194 ? 2.456 -21.764 -13.084 1.00 85.25 194 TRP A CA 1
ATOM 1614 C C . TRP A 1 194 ? 3.189 -22.165 -14.374 1.00 85.25 194 TRP A C 1
ATOM 1616 O O . TRP A 1 194 ? 3.125 -23.340 -14.759 1.00 85.25 194 TRP A O 1
ATOM 1626 N N . PRO A 1 195 ? 3.887 -21.238 -15.058 1.00 77.12 195 PRO A N 1
ATOM 1627 C CA . PRO A 1 195 ? 4.599 -21.571 -16.282 1.00 77.12 195 PRO A CA 1
ATOM 1628 C C . PRO A 1 195 ? 5.646 -22.655 -15.999 1.00 77.12 195 PRO A C 1
ATOM 1630 O O . PRO A 1 195 ? 6.575 -22.466 -15.215 1.00 77.12 195 PRO A O 1
ATOM 1633 N N . SER A 1 196 ? 5.492 -23.809 -16.650 1.00 72.81 196 SER A N 1
ATOM 1634 C CA . SER A 1 196 ? 6.339 -24.991 -16.443 1.00 72.81 196 SER A CA 1
ATOM 1635 C C . SER A 1 196 ? 7.786 -24.792 -16.898 1.00 72.81 196 SER A C 1
ATOM 1637 O O . SER A 1 196 ? 8.666 -25.536 -16.472 1.00 72.81 196 SER A O 1
ATOM 1639 N N . ASN A 1 197 ? 8.040 -23.797 -17.750 1.00 70.00 197 ASN A N 1
ATOM 1640 C CA . ASN A 1 197 ? 9.376 -23.393 -18.157 1.00 70.00 197 ASN A CA 1
ATOM 1641 C C . ASN A 1 197 ? 9.495 -21.866 -18.129 1.00 70.00 197 ASN A C 1
ATOM 1643 O O . ASN A 1 197 ? 9.039 -21.174 -19.035 1.00 70.00 197 ASN A O 1
ATOM 1647 N N . TRP A 1 198 ? 10.112 -21.332 -17.077 1.00 64.94 198 TRP A N 1
ATOM 1648 C CA . TRP A 1 198 ? 10.352 -19.895 -16.961 1.00 64.94 198 TRP A CA 1
ATOM 1649 C C . TRP A 1 198 ? 11.404 -19.398 -17.964 1.00 64.94 198 TRP A C 1
ATOM 1651 O O . TRP A 1 198 ? 11.351 -18.229 -18.333 1.00 64.94 198 TRP A O 1
ATOM 1661 N N . MET A 1 199 ? 12.297 -20.278 -18.447 1.00 66.31 199 MET A N 1
ATOM 1662 C CA . MET A 1 199 ? 13.345 -19.932 -19.419 1.00 66.31 199 MET A CA 1
ATOM 1663 C C . MET A 1 199 ? 12.808 -19.673 -20.832 1.00 66.31 199 MET A C 1
ATOM 1665 O O . MET A 1 199 ? 13.536 -19.154 -21.672 1.00 66.31 199 MET A O 1
ATOM 1669 N N . GLU A 1 200 ? 11.559 -20.051 -21.112 1.00 67.88 200 GLU A N 1
ATOM 1670 C CA . GLU A 1 200 ? 10.896 -19.775 -22.393 1.00 67.88 200 GLU A CA 1
ATOM 1671 C C . GLU A 1 200 ? 10.172 -18.423 -22.416 1.00 67.88 200 GLU A C 1
ATOM 1673 O O . GLU A 1 200 ? 9.784 -17.969 -23.492 1.00 67.88 200 GLU A O 1
ATOM 1678 N N . ASN A 1 201 ? 9.993 -17.762 -21.264 1.00 74.81 201 ASN A N 1
ATOM 1679 C CA . ASN A 1 201 ? 9.448 -16.409 -21.265 1.00 74.81 201 ASN A CA 1
ATOM 1680 C C . ASN A 1 201 ? 10.490 -15.452 -21.842 1.00 74.81 201 ASN A C 1
ATOM 1682 O O . ASN A 1 201 ? 11.640 -15.423 -21.404 1.00 74.81 201 ASN A O 1
ATOM 1686 N N . GLU A 1 202 ? 10.073 -14.656 -22.823 1.00 83.56 202 GLU A N 1
ATOM 1687 C CA . GLU A 1 202 ? 10.921 -13.620 -23.393 1.00 83.56 202 GLU A CA 1
ATOM 1688 C C . GLU A 1 202 ? 11.295 -12.613 -22.296 1.00 83.56 202 GLU A C 1
ATOM 1690 O O . GLU A 1 202 ? 10.433 -12.054 -21.607 1.00 83.56 202 GLU A O 1
ATOM 1695 N N . ILE A 1 203 ? 12.600 -12.414 -22.119 1.00 90.00 203 ILE A N 1
ATOM 1696 C CA . ILE A 1 203 ? 13.143 -11.344 -21.289 1.00 90.00 203 ILE A CA 1
ATOM 1697 C C . ILE A 1 203 ? 13.360 -10.153 -22.210 1.00 90.00 203 ILE A C 1
ATOM 1699 O O . ILE A 1 203 ? 14.149 -10.216 -23.155 1.00 90.00 203 ILE A O 1
ATOM 1703 N N . ILE A 1 204 ? 12.646 -9.068 -21.932 1.00 94.94 204 ILE A N 1
ATOM 1704 C CA . ILE A 1 204 ? 12.773 -7.818 -22.665 1.00 94.94 204 ILE A CA 1
ATOM 1705 C C . ILE A 1 204 ? 13.803 -6.965 -21.938 1.00 94.94 204 ILE A C 1
ATOM 1707 O O . ILE A 1 204 ? 13.693 -6.726 -20.738 1.00 94.94 204 ILE A O 1
ATOM 1711 N N . GLN A 1 205 ? 14.788 -6.477 -22.684 1.00 96.50 205 GLN A N 1
ATOM 1712 C CA . GLN A 1 205 ? 15.809 -5.579 -22.170 1.00 96.50 205 GLN A CA 1
ATOM 1713 C C . GLN A 1 205 ? 15.796 -4.290 -22.984 1.00 96.50 205 GLN A C 1
ATOM 1715 O O . GLN A 1 205 ? 16.075 -4.293 -24.186 1.00 96.50 205 GLN A O 1
ATOM 1720 N N . VAL A 1 206 ? 15.472 -3.180 -22.326 1.00 97.69 206 VAL A N 1
ATOM 1721 C CA . VAL A 1 206 ? 15.544 -1.844 -22.925 1.00 97.69 206 VAL A CA 1
ATOM 1722 C C . VAL A 1 206 ? 16.789 -1.132 -22.421 1.00 97.69 206 VAL A C 1
ATOM 1724 O O . VAL A 1 206 ? 17.100 -1.195 -21.236 1.00 97.69 206 VAL A O 1
ATOM 1727 N N . VAL A 1 207 ? 17.511 -0.480 -23.331 1.00 97.75 207 VAL A N 1
ATOM 1728 C CA . VAL A 1 207 ? 18.767 0.223 -23.038 1.00 97.75 207 VAL A CA 1
ATOM 1729 C C . VAL A 1 207 ? 18.590 1.691 -23.386 1.00 97.75 207 VAL A C 1
ATOM 1731 O O . VAL A 1 207 ? 18.213 2.003 -24.516 1.00 97.75 207 VAL A O 1
ATOM 1734 N N . ALA A 1 208 ? 18.867 2.574 -22.434 1.00 97.00 208 ALA A N 1
ATOM 1735 C CA . ALA A 1 208 ? 18.885 4.013 -22.624 1.00 97.00 208 ALA A CA 1
ATOM 1736 C C . ALA A 1 208 ? 20.302 4.480 -22.972 1.00 97.00 208 ALA A C 1
ATOM 1738 O O . ALA A 1 208 ? 21.246 4.268 -22.220 1.00 97.00 208 ALA A O 1
ATOM 1739 N N . ARG A 1 209 ? 20.466 5.136 -24.124 1.00 94.38 209 ARG A N 1
ATOM 1740 C CA . ARG A 1 209 ? 21.748 5.742 -24.539 1.00 94.38 209 ARG A CA 1
ATOM 1741 C C . ARG A 1 209 ? 21.791 7.251 -24.327 1.00 94.38 209 ARG A C 1
ATOM 1743 O O . ARG A 1 209 ? 22.823 7.883 -24.541 1.00 94.38 209 ARG A O 1
ATOM 1750 N N . ASN A 1 210 ? 20.652 7.843 -23.993 1.00 94.12 210 ASN A N 1
ATOM 1751 C CA . ASN A 1 210 ? 20.475 9.265 -23.742 1.00 94.12 210 ASN A CA 1
ATOM 1752 C C . ASN A 1 210 ? 19.238 9.483 -22.854 1.00 94.12 210 ASN A C 1
ATOM 1754 O O . ASN A 1 210 ? 18.476 8.556 -22.584 1.00 94.12 210 ASN A O 1
ATOM 1758 N N . ARG A 1 211 ? 19.038 10.730 -22.415 1.00 91.75 211 ARG A N 1
ATOM 1759 C CA . ARG A 1 211 ? 17.960 11.096 -21.486 1.00 91.75 211 ARG A CA 1
ATOM 1760 C C . ARG A 1 211 ? 16.555 10.919 -22.071 1.00 91.75 211 ARG A C 1
ATOM 1762 O O . ARG A 1 211 ? 15.638 10.625 -21.314 1.00 91.75 211 ARG A O 1
ATOM 1769 N N . ASP A 1 212 ? 16.374 11.081 -23.379 1.00 93.88 212 ASP A N 1
ATOM 1770 C CA . ASP A 1 212 ? 15.059 10.901 -24.004 1.00 93.88 212 ASP A CA 1
ATOM 1771 C C . ASP A 1 212 ? 14.681 9.410 -24.049 1.00 93.88 212 ASP A C 1
ATOM 1773 O O . ASP A 1 212 ? 13.570 9.048 -23.665 1.00 93.88 212 ASP A O 1
ATOM 1777 N N . GLU A 1 213 ? 15.631 8.534 -24.400 1.00 96.56 213 GLU A N 1
ATOM 1778 C CA . GLU A 1 213 ? 15.454 7.074 -24.331 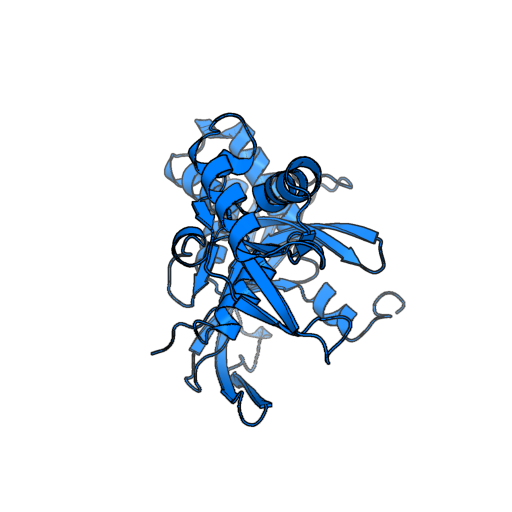1.00 96.56 213 GLU A CA 1
ATOM 1779 C C . GLU A 1 213 ? 15.190 6.595 -22.894 1.00 96.56 213 GLU A C 1
ATOM 1781 O O . GLU A 1 213 ? 14.326 5.749 -22.673 1.00 96.56 213 GLU A O 1
ATOM 1786 N N . GLU A 1 214 ? 15.885 7.159 -21.902 1.00 96.81 214 GLU A N 1
ATOM 1787 C CA . GLU A 1 214 ? 15.634 6.870 -20.484 1.00 96.81 214 GLU A CA 1
ATOM 1788 C C . GLU A 1 214 ? 14.202 7.248 -20.077 1.00 96.81 214 GLU A C 1
ATOM 1790 O O . GLU A 1 214 ? 13.500 6.453 -19.450 1.00 96.81 214 GLU A O 1
ATOM 1795 N N . ILE A 1 215 ? 13.743 8.447 -20.455 1.00 96.44 215 ILE A N 1
ATOM 1796 C CA . ILE A 1 215 ? 12.376 8.905 -20.179 1.00 96.44 215 ILE A CA 1
ATOM 1797 C C . ILE A 1 215 ? 11.358 7.948 -20.806 1.00 96.44 215 ILE A C 1
ATOM 1799 O O . ILE A 1 215 ? 10.400 7.561 -20.134 1.00 96.44 215 ILE A O 1
ATOM 1803 N N . ASP A 1 216 ? 11.561 7.535 -22.056 1.00 97.19 216 ASP A N 1
ATOM 1804 C CA . ASP A 1 216 ? 10.667 6.599 -22.740 1.00 97.19 216 ASP A CA 1
ATOM 1805 C C . ASP A 1 216 ? 10.646 5.215 -22.069 1.00 97.19 216 ASP A C 1
ATOM 1807 O O . ASP A 1 216 ? 9.564 4.649 -21.864 1.00 97.19 216 ASP A O 1
ATOM 1811 N N . ASN A 1 217 ? 11.803 4.710 -21.632 1.00 98.31 217 ASN A N 1
ATOM 1812 C CA . ASN A 1 217 ? 11.915 3.450 -20.893 1.00 98.31 217 ASN A CA 1
ATOM 1813 C C . ASN A 1 217 ? 11.204 3.524 -19.530 1.00 98.31 217 ASN A C 1
ATOM 1815 O O . ASN A 1 217 ? 10.447 2.620 -19.172 1.00 98.31 217 ASN A O 1
ATOM 1819 N N . LEU A 1 218 ? 11.357 4.624 -18.787 1.00 98.31 218 LEU A N 1
ATOM 1820 C CA . LEU A 1 218 ? 10.671 4.824 -17.506 1.00 98.31 218 LEU A CA 1
ATOM 1821 C C . LEU A 1 218 ? 9.155 4.989 -17.679 1.00 98.31 218 LEU A C 1
ATOM 1823 O O . LEU A 1 218 ? 8.374 4.491 -16.866 1.00 98.31 218 LEU A O 1
ATOM 1827 N N . LEU A 1 219 ? 8.705 5.645 -18.753 1.00 98.06 219 LEU A N 1
ATOM 1828 C CA . LEU A 1 219 ? 7.281 5.744 -19.089 1.00 98.06 219 LEU A CA 1
ATOM 1829 C C . LEU A 1 219 ? 6.683 4.386 -19.455 1.00 98.06 219 LEU A C 1
ATOM 1831 O O . LEU A 1 219 ? 5.524 4.119 -19.128 1.00 98.06 219 LEU A O 1
ATOM 1835 N N . MET A 1 220 ? 7.442 3.545 -20.159 1.00 98.00 220 MET A N 1
ATOM 1836 C CA . MET A 1 220 ? 7.070 2.156 -20.414 1.00 98.00 220 MET A CA 1
ATOM 1837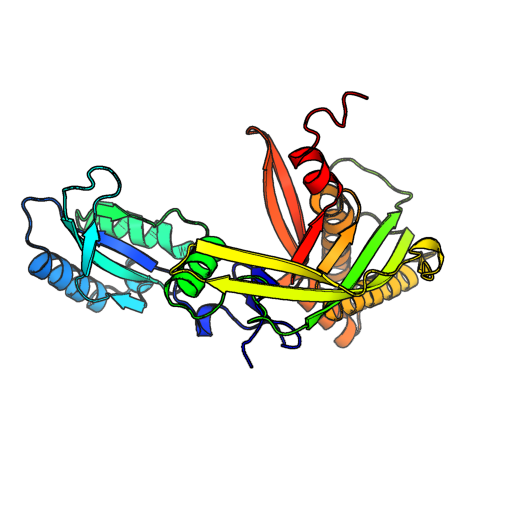 C C . MET A 1 220 ? 6.955 1.392 -19.091 1.00 98.00 220 MET A C 1
ATOM 1839 O O . MET A 1 220 ? 5.916 0.779 -18.856 1.00 98.00 220 MET A O 1
ATOM 1843 N N . PHE A 1 221 ? 7.950 1.491 -18.207 1.00 98.38 221 PHE A N 1
ATOM 1844 C CA . PHE A 1 221 ? 7.927 0.834 -16.898 1.00 98.38 221 PHE A CA 1
ATOM 1845 C C . PHE A 1 221 ? 6.704 1.231 -16.061 1.00 98.38 221 PHE A C 1
ATOM 1847 O O . PHE A 1 221 ? 5.993 0.361 -15.563 1.00 98.38 221 PHE A O 1
ATOM 1854 N N . CYS A 1 222 ? 6.375 2.526 -15.983 1.00 98.19 222 CYS A N 1
ATOM 1855 C CA . CYS A 1 222 ? 5.183 2.993 -15.265 1.00 98.19 222 CYS A CA 1
ATOM 1856 C C . CYS A 1 222 ? 3.896 2.334 -15.791 1.00 98.19 222 CYS A C 1
ATOM 1858 O O . CYS A 1 222 ? 3.039 1.925 -15.012 1.00 98.19 222 CYS A O 1
ATOM 1860 N N . LYS A 1 223 ? 3.767 2.184 -17.116 1.00 96.94 223 LYS A N 1
ATOM 1861 C CA . LYS A 1 223 ? 2.612 1.505 -17.727 1.00 96.94 223 LYS A CA 1
ATOM 1862 C C . LYS A 1 223 ? 2.618 0.003 -17.473 1.00 96.94 223 LYS A C 1
ATOM 1864 O O . LYS A 1 223 ? 1.542 -0.572 -17.354 1.00 96.94 223 LYS A O 1
ATOM 1869 N N . LEU A 1 224 ? 3.791 -0.632 -17.420 1.00 96.75 224 LEU A N 1
ATOM 1870 C CA . LEU A 1 224 ? 3.898 -2.040 -17.042 1.00 96.75 224 LEU A CA 1
ATOM 1871 C C . LEU A 1 224 ? 3.393 -2.222 -15.614 1.00 96.75 224 LEU A C 1
ATOM 1873 O O . LEU A 1 224 ? 2.522 -3.054 -15.402 1.00 96.75 224 LEU A O 1
ATOM 1877 N N . VAL A 1 225 ? 3.835 -1.399 -14.664 1.00 95.94 225 VAL A N 1
ATOM 1878 C CA . VAL A 1 225 ? 3.347 -1.445 -13.276 1.00 95.94 225 VAL A CA 1
ATOM 1879 C C . VAL A 1 225 ? 1.817 -1.370 -13.208 1.00 95.94 225 VAL A C 1
ATOM 1881 O O . VAL A 1 225 ? 1.197 -2.192 -12.543 1.00 95.94 225 VAL A O 1
ATOM 1884 N N . GLU A 1 226 ? 1.187 -0.467 -13.964 1.00 92.94 226 GLU A N 1
ATOM 1885 C CA . GLU A 1 226 ? -0.281 -0.347 -14.013 1.00 92.94 226 GLU A CA 1
ATOM 1886 C C . GLU A 1 226 ? -1.012 -1.592 -14.551 1.00 92.94 226 GLU A C 1
ATOM 1888 O O . GLU A 1 226 ? -2.193 -1.788 -14.263 1.00 92.94 226 GLU A O 1
ATOM 1893 N N . GLN A 1 227 ? -0.343 -2.413 -15.362 1.00 93.88 227 GLN A N 1
ATOM 1894 C CA . GLN A 1 227 ? -0.920 -3.594 -16.019 1.00 93.88 227 GLN A CA 1
ATOM 1895 C C . GLN A 1 227 ? -0.740 -4.888 -15.216 1.00 93.88 227 GLN A C 1
ATOM 1897 O O . GLN A 1 227 ? -1.331 -5.917 -15.566 1.00 93.88 227 GLN A O 1
ATOM 1902 N N . HIS A 1 228 ? 0.077 -4.852 -14.163 1.00 95.62 228 HIS A N 1
ATOM 1903 C CA . HIS A 1 228 ? 0.430 -6.024 -13.375 1.00 95.62 228 HIS A CA 1
ATOM 1904 C C . HIS A 1 228 ? -0.163 -5.950 -11.969 1.00 95.62 228 HIS A C 1
ATOM 1906 O O . HIS A 1 228 ? -0.341 -4.891 -11.373 1.00 95.62 228 HIS A O 1
ATOM 1912 N N . HIS A 1 229 ? -0.507 -7.120 -11.443 1.00 95.69 229 HIS A N 1
ATOM 1913 C CA . HIS A 1 229 ? -1.103 -7.280 -10.121 1.00 95.69 229 HIS A CA 1
ATOM 1914 C C . HIS A 1 229 ? -0.034 -7.454 -9.041 1.00 95.69 229 HIS A C 1
ATOM 1916 O O . HIS A 1 229 ? -0.231 -7.030 -7.904 1.00 95.69 229 HIS A O 1
ATOM 1922 N N . ILE A 1 230 ? 1.088 -8.077 -9.402 1.00 94.81 230 ILE A N 1
ATOM 1923 C CA . ILE A 1 230 ? 2.228 -8.312 -8.523 1.00 94.81 230 ILE A CA 1
ATOM 1924 C C . ILE A 1 230 ? 3.480 -7.811 -9.239 1.00 94.81 230 ILE A C 1
ATOM 1926 O O . ILE A 1 230 ? 3.679 -8.100 -10.419 1.00 94.81 230 ILE A O 1
ATOM 1930 N N . ILE A 1 231 ? 4.315 -7.070 -8.521 1.00 96.50 231 ILE A N 1
ATOM 1931 C CA . ILE A 1 231 ? 5.606 -6.563 -8.980 1.00 96.50 231 ILE A CA 1
ATOM 1932 C C . ILE A 1 231 ? 6.692 -7.273 -8.182 1.00 96.50 231 ILE A C 1
ATOM 1934 O O . ILE A 1 231 ? 6.634 -7.290 -6.956 1.00 96.50 231 ILE A O 1
ATOM 1938 N N . SER A 1 232 ? 7.655 -7.891 -8.848 1.00 95.25 232 SER A N 1
ATOM 1939 C CA . SER A 1 232 ? 8.649 -8.743 -8.208 1.00 95.25 232 SER A CA 1
ATOM 1940 C C . SER A 1 232 ? 10.034 -8.584 -8.821 1.00 95.25 232 SER A C 1
ATOM 1942 O O . SER A 1 232 ? 10.197 -8.076 -9.925 1.00 95.25 232 SER A O 1
ATOM 1944 N N . GLY A 1 233 ? 11.029 -9.015 -8.061 1.00 94.25 233 GLY A N 1
ATOM 1945 C CA . GLY A 1 233 ? 12.439 -8.974 -8.404 1.00 94.25 233 GLY A CA 1
ATOM 1946 C C . GLY A 1 233 ? 13.274 -9.303 -7.173 1.00 94.25 233 GLY A C 1
ATOM 1947 O O . GLY A 1 233 ? 12.744 -9.714 -6.128 1.00 94.25 233 GLY A O 1
ATOM 1948 N N . HIS A 1 234 ? 14.585 -9.155 -7.290 1.00 91.81 234 HIS A N 1
ATOM 1949 C CA . HIS A 1 234 ? 15.518 -9.407 -6.201 1.00 91.81 234 HIS A CA 1
ATOM 1950 C C . HIS A 1 234 ? 15.974 -8.089 -5.579 1.00 91.81 234 HIS A C 1
ATOM 1952 O O . HIS A 1 234 ? 16.554 -7.270 -6.271 1.00 91.81 234 HIS A O 1
ATOM 1958 N N . ASN A 1 235 ? 15.707 -7.874 -4.284 1.00 90.94 235 ASN A N 1
ATOM 1959 C CA . ASN A 1 235 ? 16.082 -6.651 -3.561 1.00 90.94 235 ASN A CA 1
ATOM 1960 C C . ASN A 1 235 ? 15.479 -5.344 -4.135 1.00 90.94 235 ASN A C 1
ATOM 1962 O O . ASN A 1 235 ? 15.968 -4.239 -3.883 1.00 90.94 235 ASN A O 1
ATOM 1966 N N . ILE A 1 236 ? 14.366 -5.453 -4.862 1.00 95.00 236 ILE A N 1
ATOM 1967 C CA . ILE A 1 236 ? 13.731 -4.322 -5.535 1.00 95.00 236 ILE A CA 1
ATOM 1968 C C . ILE A 1 236 ? 13.235 -3.239 -4.573 1.00 95.00 236 ILE A C 1
ATOM 1970 O O . ILE A 1 236 ? 13.302 -2.064 -4.919 1.00 95.00 236 ILE A O 1
ATOM 1974 N N . VAL A 1 237 ? 12.756 -3.561 -3.361 1.00 93.44 237 VAL A N 1
ATOM 1975 C CA . VAL A 1 237 ? 12.224 -2.508 -2.466 1.00 93.44 237 VAL A CA 1
ATOM 1976 C C . VAL A 1 237 ? 13.325 -1.655 -1.855 1.00 93.44 237 VAL A C 1
ATOM 1978 O O . VAL A 1 237 ? 13.091 -0.482 -1.560 1.00 93.44 237 VAL A O 1
ATOM 1981 N N . GLY A 1 238 ? 14.504 -2.249 -1.657 1.00 90.38 238 GLY A N 1
ATOM 1982 C CA . GLY A 1 238 ? 15.670 -1.607 -1.058 1.00 90.38 238 GLY A CA 1
ATOM 1983 C C . GLY A 1 238 ? 16.612 -0.962 -2.072 1.00 90.38 238 GLY A C 1
ATOM 1984 O O . GLY A 1 238 ? 17.503 -0.221 -1.664 1.00 90.38 238 GLY A O 1
ATOM 1985 N N . PHE A 1 239 ? 16.438 -1.228 -3.371 1.00 92.38 239 PHE A N 1
ATOM 1986 C CA . PHE A 1 239 ? 17.304 -0.682 -4.412 1.00 92.38 239 PHE A CA 1
ATOM 1987 C C . PHE A 1 239 ? 16.526 -0.199 -5.641 1.00 92.38 239 PHE A C 1
ATOM 1989 O O . PHE A 1 239 ? 16.326 1.006 -5.795 1.00 92.38 239 PHE A O 1
ATOM 1996 N N . ASP A 1 240 ? 16.041 -1.097 -6.495 1.00 96.12 240 ASP A N 1
ATOM 1997 C CA . ASP A 1 240 ? 15.483 -0.765 -7.811 1.00 96.12 240 ASP A CA 1
ATOM 1998 C C . ASP A 1 240 ? 14.310 0.214 -7.735 1.00 96.12 240 ASP A C 1
ATOM 2000 O O . ASP A 1 240 ? 14.286 1.238 -8.421 1.00 96.12 240 ASP A O 1
ATOM 2004 N N . ASN A 1 241 ? 13.341 -0.058 -6.857 1.00 97.00 241 ASN A N 1
ATOM 2005 C CA . ASN A 1 241 ? 12.194 0.815 -6.628 1.00 97.00 241 ASN A CA 1
ATOM 2006 C C . ASN A 1 241 ? 12.647 2.197 -6.146 1.00 97.00 241 ASN A C 1
ATOM 2008 O O . ASN A 1 241 ? 12.040 3.204 -6.517 1.00 97.00 241 ASN A O 1
ATOM 2012 N N . MET A 1 242 ? 13.698 2.260 -5.318 1.00 95.62 242 MET A N 1
ATOM 2013 C CA . MET A 1 242 ? 14.243 3.525 -4.830 1.00 95.62 242 MET A CA 1
ATOM 2014 C C . MET A 1 242 ? 14.875 4.324 -5.967 1.00 95.62 242 MET A C 1
ATOM 2016 O O . MET A 1 242 ? 14.576 5.512 -6.086 1.00 95.62 242 MET A O 1
ATOM 2020 N N . GLN A 1 243 ? 15.687 3.680 -6.811 1.00 96.38 243 GLN A N 1
ATOM 2021 C CA . GLN A 1 243 ? 16.319 4.311 -7.973 1.00 96.38 243 GLN A CA 1
ATOM 2022 C C . GLN A 1 243 ? 15.272 4.794 -8.981 1.00 96.38 243 GLN A C 1
ATOM 2024 O O . GLN A 1 243 ? 15.268 5.962 -9.362 1.00 96.38 243 GLN A O 1
ATOM 2029 N N . ILE A 1 244 ? 14.305 3.948 -9.351 1.00 97.75 244 ILE A N 1
ATOM 2030 C CA . ILE A 1 244 ? 13.228 4.321 -10.281 1.00 97.75 244 ILE A CA 1
ATOM 2031 C C . ILE A 1 244 ? 12.405 5.484 -9.718 1.00 97.75 244 ILE A C 1
ATOM 2033 O O . ILE A 1 244 ? 12.179 6.483 -10.406 1.00 97.75 244 ILE A O 1
ATOM 2037 N N . HIS A 1 245 ? 11.970 5.398 -8.458 1.00 97.81 245 HIS A N 1
ATOM 2038 C CA . HIS A 1 245 ? 11.186 6.462 -7.833 1.00 97.81 245 HIS A CA 1
ATOM 2039 C C . HIS A 1 245 ? 11.982 7.769 -7.732 1.00 97.81 245 HIS A C 1
ATOM 2041 O O . HIS A 1 245 ? 11.444 8.844 -8.016 1.00 97.81 245 HIS A O 1
ATOM 2047 N N . GLY A 1 246 ? 13.234 7.722 -7.274 1.00 96.50 246 GLY A N 1
ATOM 2048 C CA . GLY A 1 246 ? 14.070 8.911 -7.124 1.00 96.50 246 GLY A CA 1
ATOM 2049 C C . GLY A 1 246 ? 14.367 9.561 -8.474 1.0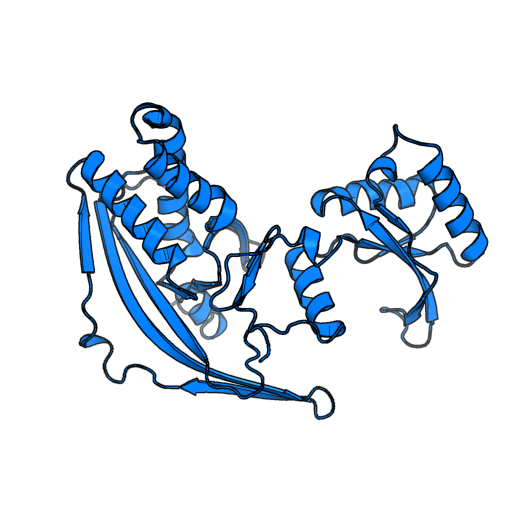0 96.50 246 GLY A C 1
ATOM 2050 O O . GLY A 1 246 ? 14.179 10.773 -8.628 1.00 96.50 246 GLY A O 1
ATOM 2051 N N . ARG A 1 247 ? 14.703 8.753 -9.485 1.00 96.69 247 ARG A N 1
ATOM 2052 C CA . ARG A 1 247 ? 14.980 9.219 -10.842 1.00 96.69 247 ARG A CA 1
ATOM 2053 C C . ARG A 1 247 ? 13.763 9.844 -11.512 1.00 96.69 247 ARG A C 1
ATOM 2055 O O . ARG A 1 247 ? 13.867 10.956 -12.033 1.00 96.69 247 ARG A O 1
ATOM 2062 N N . ILE A 1 248 ? 12.595 9.203 -11.440 1.00 97.69 248 ILE A N 1
ATOM 2063 C CA . ILE A 1 248 ? 11.345 9.782 -11.958 1.00 97.69 248 ILE A CA 1
ATOM 2064 C C . ILE A 1 248 ? 11.021 11.094 -11.231 1.00 97.69 248 ILE A C 1
ATOM 2066 O O . ILE A 1 248 ? 10.670 12.081 -11.878 1.00 97.69 248 ILE A O 1
ATOM 2070 N N . GLY A 1 249 ? 11.194 11.142 -9.904 1.00 96.94 249 GLY A N 1
ATOM 2071 C CA . GLY A 1 249 ? 11.024 12.366 -9.116 1.00 96.94 249 GLY A CA 1
ATOM 2072 C C . GLY A 1 249 ? 11.894 13.519 -9.623 1.00 96.94 249 GLY A C 1
ATOM 2073 O O . GLY A 1 249 ? 11.391 14.626 -9.829 1.00 96.94 249 GLY A O 1
ATOM 2074 N N . LYS A 1 250 ? 13.172 13.245 -9.907 1.00 95.75 250 LYS A N 1
ATOM 2075 C CA . LYS A 1 250 ? 14.108 14.226 -10.466 1.00 95.75 250 LYS A CA 1
ATOM 2076 C C . LYS A 1 250 ? 13.722 14.685 -11.865 1.00 95.75 250 LYS A C 1
ATOM 2078 O O . LYS A 1 250 ? 13.704 15.887 -12.127 1.00 95.75 250 LYS A O 1
ATOM 2083 N N . ILE A 1 251 ? 13.366 13.755 -12.750 1.00 95.31 251 ILE A N 1
ATOM 2084 C CA . ILE A 1 251 ? 12.919 14.075 -14.111 1.00 95.31 251 ILE A CA 1
ATOM 2085 C C . ILE A 1 251 ? 11.691 14.989 -14.062 1.00 95.31 251 ILE A C 1
ATOM 2087 O O . ILE A 1 251 ? 11.649 15.987 -14.777 1.00 95.31 251 ILE A O 1
ATOM 2091 N N . VAL A 1 252 ? 10.719 14.702 -13.194 1.00 95.62 252 VAL A N 1
ATOM 2092 C CA . VAL A 1 252 ? 9.536 15.556 -13.016 1.00 95.62 252 VAL A CA 1
ATOM 2093 C C . VAL A 1 252 ? 9.921 16.949 -12.506 1.00 95.62 252 VAL A C 1
ATOM 2095 O O . VAL A 1 252 ? 9.380 17.934 -13.008 1.00 95.62 252 VAL A O 1
ATOM 2098 N N . SER A 1 253 ? 10.857 17.056 -11.555 1.00 93.31 253 SER A N 1
ATOM 2099 C CA . SER A 1 253 ? 11.286 18.359 -11.024 1.00 93.31 253 SER A CA 1
ATOM 2100 C C . SER A 1 253 ? 12.117 19.193 -12.004 1.00 93.31 253 SER A C 1
ATOM 2102 O O . SER A 1 253 ? 11.966 20.409 -12.034 1.00 93.31 253 SER A O 1
ATOM 2104 N N . GLU A 1 254 ? 12.984 18.563 -12.801 1.00 89.50 254 GLU A N 1
ATOM 2105 C CA . GLU A 1 254 ? 13.911 19.257 -13.709 1.00 89.50 254 GLU A CA 1
ATOM 2106 C C . GLU A 1 254 ? 13.300 19.510 -15.093 1.00 89.50 254 GLU A C 1
ATOM 2108 O O . GLU A 1 254 ? 13.538 20.550 -15.701 1.00 89.50 254 GLU A O 1
ATOM 2113 N N . ASN A 1 255 ? 12.510 18.558 -15.602 1.00 76.62 255 ASN A N 1
ATOM 2114 C CA . ASN A 1 255 ? 12.044 18.532 -16.990 1.00 76.62 255 ASN A CA 1
ATOM 2115 C C . ASN A 1 255 ? 10.524 18.686 -17.112 1.00 76.62 255 ASN A C 1
ATOM 2117 O O . ASN A 1 255 ? 9.988 18.438 -18.191 1.00 76.62 255 ASN A O 1
ATOM 2121 N N . GLY A 1 256 ? 9.815 19.100 -16.056 1.00 74.25 256 GLY A N 1
ATOM 2122 C CA . GLY A 1 256 ? 8.352 19.227 -16.073 1.00 74.25 256 GLY A CA 1
ATOM 2123 C C . GLY A 1 256 ? 7.804 20.031 -17.264 1.00 74.25 256 GLY A C 1
ATOM 2124 O O . GLY A 1 256 ? 6.745 19.691 -17.785 1.00 74.25 256 GLY A O 1
ATOM 2125 N N . GLU A 1 257 ? 8.546 21.035 -17.742 1.00 71.75 257 GLU A N 1
ATOM 2126 C CA . GLU A 1 257 ? 8.184 21.856 -18.911 1.00 71.75 257 GLU A CA 1
ATOM 2127 C C . GLU A 1 257 ? 8.488 21.194 -20.270 1.00 71.75 257 GLU A C 1
ATOM 2129 O O . GLU A 1 257 ? 7.828 21.500 -21.262 1.00 71.75 257 GLU A O 1
ATOM 2134 N N . ASN A 1 258 ? 9.455 20.272 -20.317 1.00 83.12 258 ASN A N 1
ATOM 2135 C CA . ASN A 1 258 ? 9.868 19.557 -21.532 1.00 83.12 258 ASN A CA 1
ATOM 2136 C C . ASN A 1 258 ? 9.101 18.242 -21.736 1.00 83.12 258 ASN A C 1
ATOM 2138 O O . ASN A 1 258 ? 9.082 17.695 -22.838 1.00 83.12 258 ASN A O 1
ATOM 2142 N N . LEU A 1 259 ? 8.458 17.727 -20.687 1.00 90.50 259 LEU A N 1
ATOM 2143 C CA . LEU A 1 259 ? 7.562 16.582 -20.787 1.00 90.50 259 LEU A CA 1
ATOM 2144 C C . LEU A 1 259 ? 6.224 17.006 -21.396 1.00 90.50 259 LEU A C 1
ATOM 2146 O O . LEU A 1 259 ? 5.626 18.016 -21.023 1.00 90.50 259 LEU A O 1
ATOM 2150 N N . SER A 1 260 ? 5.674 16.178 -22.282 1.00 93.19 260 SER A N 1
ATOM 2151 C CA . SER A 1 260 ? 4.280 16.357 -22.683 1.00 93.19 260 SER A CA 1
ATOM 2152 C C . SER A 1 260 ? 3.347 16.169 -21.478 1.00 93.19 260 SER A C 1
ATOM 2154 O O . SER A 1 260 ? 3.626 15.388 -20.564 1.00 93.19 260 SER A O 1
ATOM 2156 N N . LYS A 1 261 ? 2.171 16.812 -21.510 1.00 93.56 261 LYS A N 1
ATOM 2157 C CA . LYS A 1 261 ? 1.154 16.693 -20.442 1.00 93.56 261 LYS A CA 1
ATOM 2158 C C . LYS A 1 261 ? 0.834 15.238 -20.076 1.00 93.56 261 LYS A C 1
ATOM 2160 O O . LYS A 1 261 ? 0.624 14.932 -18.909 1.00 93.56 261 LYS A O 1
ATOM 2165 N N . LYS A 1 262 ? 0.816 14.342 -21.070 1.00 95.38 262 LYS A N 1
ATOM 2166 C CA . LYS A 1 262 ? 0.546 12.913 -20.872 1.00 95.38 262 LYS A CA 1
ATOM 2167 C C . LYS A 1 262 ? 1.692 12.202 -20.147 1.00 95.38 262 LYS A C 1
ATOM 2169 O O . LYS A 1 262 ? 1.427 11.386 -19.275 1.00 95.38 262 LYS A O 1
ATOM 2174 N N . GLN A 1 263 ? 2.943 12.499 -20.497 1.00 96.12 263 GLN A N 1
ATOM 2175 C CA . GLN A 1 263 ? 4.113 11.902 -19.842 1.00 96.12 263 GLN A CA 1
ATOM 2176 C C . GLN A 1 263 ? 4.205 12.349 -18.382 1.00 96.12 263 GLN A C 1
ATOM 2178 O O . GLN A 1 263 ? 4.339 11.515 -17.491 1.00 96.12 263 GLN A O 1
ATOM 2183 N N . LEU A 1 264 ? 4.029 13.652 -18.138 1.00 95.75 264 LEU A N 1
ATOM 2184 C CA . LEU A 1 264 ? 4.000 14.209 -16.788 1.00 95.75 264 LEU A CA 1
ATOM 2185 C C . LEU A 1 264 ? 2.903 13.558 -15.933 1.00 95.75 264 LEU A C 1
ATOM 2187 O O . LEU A 1 264 ? 3.158 13.184 -14.793 1.00 95.75 264 LEU A O 1
ATOM 2191 N N . GLN A 1 265 ? 1.706 13.369 -16.497 1.00 95.69 265 GLN A N 1
ATOM 2192 C CA . GLN A 1 265 ? 0.604 12.706 -15.802 1.00 95.69 265 GLN A CA 1
ATOM 2193 C C . GLN A 1 265 ? 0.940 11.259 -15.412 1.00 95.69 265 GLN A C 1
ATOM 2195 O O . GLN A 1 265 ? 0.630 10.862 -14.293 1.00 95.69 265 GLN A O 1
ATOM 2200 N N . ILE A 1 266 ? 1.576 10.485 -16.300 1.00 96.94 266 ILE A N 1
ATOM 2201 C CA . ILE A 1 266 ? 1.974 9.095 -16.017 1.00 96.94 266 ILE A CA 1
ATOM 2202 C C . ILE A 1 266 ? 2.980 9.052 -14.862 1.00 96.94 266 ILE A C 1
ATOM 2204 O O . ILE A 1 266 ? 2.779 8.313 -13.902 1.00 96.94 266 ILE A O 1
ATOM 2208 N N . PHE A 1 267 ? 4.023 9.885 -14.899 1.00 97.50 267 PHE A N 1
ATOM 2209 C CA . PHE A 1 267 ? 5.004 9.940 -13.812 1.00 97.50 267 PHE A CA 1
ATOM 2210 C C . PHE A 1 267 ? 4.396 10.397 -12.488 1.00 97.50 267 PHE A C 1
ATOM 2212 O O . PHE A 1 267 ? 4.670 9.804 -11.448 1.00 97.50 267 PHE A O 1
ATOM 2219 N N . GLN A 1 268 ? 3.532 11.412 -12.508 1.00 95.38 268 GLN A N 1
ATOM 2220 C CA . GLN A 1 268 ? 2.837 11.857 -11.301 1.00 95.38 268 GLN A CA 1
ATOM 2221 C C . GLN A 1 268 ? 1.926 10.763 -10.738 1.00 95.38 268 GLN A C 1
ATOM 2223 O O . GLN A 1 268 ? 1.893 10.574 -9.524 1.00 95.38 268 GLN A O 1
ATOM 2228 N N . GLN A 1 269 ? 1.220 10.015 -11.589 1.00 94.44 269 GLN A N 1
ATOM 2229 C CA . GLN A 1 269 ? 0.410 8.874 -11.155 1.00 94.44 269 GLN A CA 1
ATOM 2230 C C . GLN A 1 269 ? 1.272 7.771 -10.549 1.00 94.44 269 GLN A C 1
ATOM 2232 O O . GLN A 1 269 ? 0.927 7.261 -9.486 1.00 94.44 269 GLN A O 1
ATOM 2237 N N . PHE A 1 270 ? 2.414 7.449 -11.154 1.00 96.38 270 PHE A N 1
ATOM 2238 C CA . PHE A 1 270 ? 3.359 6.504 -10.572 1.00 96.38 270 PHE A CA 1
ATOM 2239 C C . PHE A 1 270 ? 3.819 6.953 -9.177 1.00 96.38 270 PHE A C 1
ATOM 2241 O O . PHE A 1 270 ? 3.606 6.228 -8.212 1.00 96.38 270 PHE A O 1
ATOM 2248 N N . LEU A 1 271 ? 4.341 8.175 -9.044 1.00 95.50 271 LEU A N 1
ATOM 2249 C CA . LEU A 1 271 ? 4.897 8.704 -7.789 1.00 95.50 271 LEU A CA 1
ATOM 2250 C C . LEU A 1 271 ? 3.877 8.890 -6.655 1.00 95.50 271 LEU A C 1
ATOM 2252 O O . LEU A 1 271 ? 4.257 8.882 -5.490 1.00 95.50 271 LEU A O 1
ATOM 2256 N N . THR A 1 272 ? 2.608 9.143 -6.978 1.00 91.44 272 THR A N 1
ATOM 2257 C CA . THR A 1 272 ? 1.580 9.446 -5.962 1.00 91.44 272 THR A CA 1
ATOM 2258 C C . THR A 1 272 ? 0.675 8.263 -5.661 1.00 91.44 272 THR A C 1
ATOM 2260 O O . THR A 1 272 ? 0.131 8.173 -4.565 1.00 91.44 272 THR A O 1
ATOM 2263 N N . LYS A 1 273 ? 0.497 7.355 -6.626 1.00 90.25 273 LYS A N 1
ATOM 2264 C CA . LYS A 1 273 ? -0.469 6.262 -6.527 1.00 90.25 273 LYS A CA 1
ATOM 2265 C C . LYS A 1 273 ? 0.205 4.904 -6.457 1.00 90.25 273 LYS A C 1
ATOM 2267 O O . LYS A 1 273 ? -0.142 4.111 -5.592 1.00 90.25 273 LYS A O 1
ATOM 2272 N N . TYR A 1 274 ? 1.149 4.634 -7.353 1.00 93.50 274 TYR A N 1
ATOM 2273 C CA . TYR A 1 274 ? 1.697 3.288 -7.517 1.00 93.50 274 TYR A CA 1
ATOM 2274 C C . TYR A 1 274 ? 3.021 3.064 -6.806 1.00 93.50 274 TYR A C 1
ATOM 2276 O O . TYR A 1 274 ? 3.329 1.919 -6.540 1.00 93.50 274 TYR A O 1
ATOM 2284 N N . ALA A 1 275 ? 3.782 4.093 -6.454 1.00 94.81 275 ALA A N 1
ATOM 2285 C CA . ALA A 1 275 ? 5.048 3.957 -5.751 1.00 94.81 275 ALA A CA 1
ATOM 2286 C C . ALA A 1 275 ? 5.021 4.785 -4.471 1.00 94.81 275 ALA A C 1
ATOM 2288 O O . ALA A 1 275 ? 4.597 5.938 -4.472 1.00 94.81 275 ALA A O 1
ATOM 2289 N N . ARG A 1 276 ? 5.474 4.195 -3.367 1.00 91.12 276 ARG A N 1
ATOM 2290 C CA . ARG A 1 276 ? 5.453 4.847 -2.061 1.00 91.12 276 ARG A CA 1
ATOM 2291 C C . ARG A 1 276 ? 6.747 4.604 -1.309 1.00 91.12 276 ARG A C 1
ATOM 2293 O O . ARG A 1 276 ? 7.143 3.460 -1.115 1.00 91.12 276 ARG A O 1
ATOM 2300 N N . LYS A 1 277 ? 7.341 5.692 -0.819 1.00 91.44 277 LYS A N 1
ATOM 2301 C CA . LYS A 1 277 ? 8.409 5.642 0.182 1.00 91.44 277 LYS A CA 1
ATOM 2302 C C . LYS A 1 277 ? 7.855 5.135 1.508 1.00 91.44 277 LYS A C 1
ATOM 2304 O O . LYS A 1 277 ? 6.843 5.649 1.994 1.00 91.44 277 LYS A O 1
ATOM 2309 N N . ASP A 1 278 ? 8.523 4.150 2.080 1.00 86.00 278 ASP A N 1
ATOM 2310 C CA . ASP A 1 278 ? 8.214 3.603 3.394 1.00 86.00 278 ASP A CA 1
ATOM 2311 C C . ASP A 1 278 ? 9.511 3.285 4.145 1.00 86.00 278 ASP A C 1
ATOM 2313 O O . ASP A 1 278 ? 10.612 3.435 3.611 1.00 86.00 278 ASP A O 1
ATOM 2317 N N . LYS A 1 279 ? 9.383 2.850 5.395 1.00 81.62 279 LYS A N 1
ATOM 2318 C CA . LYS A 1 279 ? 10.509 2.374 6.195 1.00 81.62 279 LYS A CA 1
ATOM 2319 C C . LYS A 1 279 ? 10.332 0.901 6.491 1.00 81.62 279 LYS A C 1
ATOM 2321 O O . LYS A 1 279 ? 9.300 0.484 7.012 1.00 81.62 279 LYS A O 1
ATOM 2326 N N . SER A 1 280 ? 11.360 0.122 6.191 1.00 74.56 280 SER A N 1
ATOM 2327 C CA . SER A 1 280 ? 11.464 -1.252 6.658 1.00 74.56 280 SER A CA 1
ATOM 2328 C C . SER A 1 280 ? 12.278 -1.276 7.943 1.00 74.56 280 SER A C 1
ATOM 2330 O O . SER A 1 280 ? 13.263 -0.553 8.075 1.00 74.56 280 SER A O 1
ATOM 2332 N N . PHE A 1 281 ? 11.869 -2.104 8.899 1.00 66.25 281 PHE A N 1
ATOM 2333 C CA . PHE A 1 281 ? 12.622 -2.340 10.125 1.00 66.25 281 PHE A CA 1
ATOM 2334 C C . PHE A 1 281 ? 12.993 -3.813 10.187 1.00 66.25 281 PHE A C 1
ATOM 2336 O O . PHE A 1 281 ? 12.124 -4.678 10.298 1.00 66.25 281 PHE A O 1
ATOM 2343 N N . HIS A 1 282 ? 14.290 -4.099 10.147 1.00 62.44 282 HIS A N 1
ATOM 2344 C CA . HIS A 1 282 ? 14.813 -5.448 10.305 1.00 62.44 282 HIS A CA 1
ATOM 2345 C C . HIS A 1 282 ? 15.717 -5.488 11.538 1.00 62.44 282 HIS A C 1
ATOM 2347 O O . HIS A 1 282 ? 16.722 -4.786 11.599 1.00 62.44 282 HIS A O 1
ATOM 2353 N N . PHE A 1 283 ? 15.316 -6.254 12.561 1.00 58.16 283 PHE A N 1
ATOM 2354 C CA . PHE A 1 283 ? 16.019 -6.361 13.852 1.00 58.16 283 PHE A CA 1
ATOM 2355 C C . PHE A 1 283 ? 16.406 -5.009 14.493 1.00 58.16 283 PHE A C 1
ATOM 2357 O O . PHE A 1 283 ? 17.465 -4.870 15.098 1.00 58.16 283 PHE A O 1
ATOM 2364 N N . GLY A 1 284 ? 15.542 -3.996 14.367 1.00 55.78 284 GLY A N 1
ATOM 2365 C CA . GLY A 1 284 ? 15.771 -2.660 14.933 1.00 55.78 284 GLY A CA 1
ATOM 2366 C C . GLY A 1 284 ? 16.635 -1.729 14.074 1.00 55.78 284 GLY A C 1
ATOM 2367 O O . GLY A 1 284 ? 16.780 -0.561 14.428 1.00 55.78 284 GLY A O 1
ATOM 2368 N N . VAL A 1 285 ? 17.155 -2.194 12.934 1.00 62.75 285 VAL A N 1
ATOM 2369 C CA . VAL A 1 285 ? 17.802 -1.345 11.927 1.00 62.75 285 VAL A CA 1
ATOM 2370 C C . VAL A 1 285 ? 16.749 -0.910 10.911 1.00 62.75 285 VAL A C 1
ATOM 2372 O O . VAL A 1 285 ? 16.082 -1.743 10.296 1.00 62.75 285 VAL A O 1
ATOM 2375 N N . GLY A 1 286 ? 16.566 0.403 10.781 1.00 71.94 286 GLY A N 1
ATOM 2376 C CA . GLY A 1 286 ? 15.666 0.991 9.794 1.00 71.94 286 GLY A CA 1
ATOM 2377 C C . GLY A 1 286 ? 16.358 1.166 8.445 1.00 71.94 286 GLY A C 1
ATOM 2378 O O . GLY A 1 286 ? 17.484 1.660 8.399 1.00 71.94 286 GLY A O 1
ATOM 2379 N N . SER A 1 287 ? 15.674 0.817 7.361 1.00 79.69 287 SER A N 1
ATOM 2380 C CA . SER A 1 287 ? 16.059 1.168 5.995 1.00 79.69 287 SER A CA 1
ATOM 2381 C C . SER A 1 287 ? 14.915 1.895 5.296 1.00 79.69 287 SER A C 1
ATOM 2383 O O . SER A 1 287 ? 13.738 1.576 5.483 1.00 79.69 287 SER A O 1
ATOM 2385 N N . GLU A 1 288 ? 15.260 2.905 4.503 1.00 88.50 288 GLU A N 1
ATOM 2386 C CA . GLU A 1 288 ? 14.309 3.502 3.569 1.00 88.50 288 GLU A CA 1
ATOM 2387 C C . GLU A 1 288 ? 14.050 2.489 2.453 1.00 88.50 288 GLU A C 1
ATOM 2389 O O . GLU A 1 288 ? 14.980 1.853 1.960 1.00 88.50 288 GLU A O 1
ATOM 2394 N N . ILE A 1 289 ? 12.786 2.324 2.082 1.00 91.88 289 ILE A N 1
ATOM 2395 C CA . ILE A 1 289 ? 12.363 1.448 0.993 1.00 91.88 289 ILE A CA 1
ATOM 2396 C C . ILE A 1 289 ? 11.363 2.177 0.105 1.00 91.88 289 ILE A C 1
ATOM 2398 O O . ILE A 1 289 ? 10.737 3.163 0.508 1.00 91.88 289 ILE A O 1
ATOM 2402 N N . VAL A 1 290 ? 11.162 1.663 -1.102 1.00 94.88 290 VAL A N 1
ATOM 2403 C CA . VAL A 1 290 ? 10.008 2.025 -1.923 1.00 94.88 290 VAL A CA 1
ATOM 2404 C C . VAL A 1 290 ? 9.221 0.766 -2.254 1.00 94.88 290 VAL A C 1
ATOM 2406 O O . VAL A 1 290 ? 9.765 -0.205 -2.770 1.00 94.88 290 VAL A O 1
ATOM 2409 N N . THR A 1 291 ? 7.923 0.798 -1.976 1.00 93.56 291 THR A N 1
ATOM 2410 C CA . THR A 1 291 ? 6.975 -0.256 -2.348 1.00 93.56 291 THR A CA 1
ATOM 2411 C C . THR A 1 291 ? 6.199 0.185 -3.579 1.00 93.56 291 THR A C 1
ATOM 2413 O O . THR A 1 291 ? 5.722 1.322 -3.631 1.00 93.56 291 THR A O 1
ATOM 2416 N N . ILE A 1 292 ? 6.036 -0.718 -4.547 1.00 95.81 292 ILE A N 1
ATOM 2417 C CA . ILE A 1 292 ? 5.154 -0.531 -5.698 1.00 95.81 292 ILE A CA 1
ATOM 2418 C C . ILE A 1 292 ? 3.826 -1.288 -5.491 1.00 95.81 292 ILE A C 1
ATOM 2420 O O . ILE A 1 292 ? 3.780 -2.459 -5.115 1.00 95.81 292 ILE A O 1
ATOM 2424 N N . HIS A 1 293 ? 2.711 -0.613 -5.726 1.00 93.50 293 HIS A N 1
ATOM 2425 C CA . HIS A 1 293 ? 1.361 -1.155 -5.643 1.00 93.50 293 HIS A CA 1
ATOM 2426 C C . HIS A 1 293 ? 0.870 -1.615 -7.029 1.00 93.50 293 HIS A C 1
ATOM 2428 O O . HIS A 1 293 ? 1.290 -1.024 -8.024 1.00 93.50 293 HIS A O 1
ATOM 2434 N N . PRO A 1 294 ? -0.039 -2.609 -7.132 1.00 91.19 294 PRO A N 1
ATOM 2435 C CA . PRO A 1 294 ? -0.899 -3.163 -6.070 1.00 91.19 294 PRO A CA 1
ATOM 2436 C C . PRO A 1 294 ? -0.203 -3.985 -4.983 1.00 91.19 294 PRO A C 1
ATOM 2438 O O . PRO A 1 294 ? -0.542 -3.846 -3.808 1.00 91.19 294 PRO A O 1
ATOM 2441 N N . SER A 1 295 ? 0.780 -4.799 -5.365 1.00 92.12 295 SER A N 1
ATOM 2442 C CA . SER A 1 295 ? 1.512 -5.692 -4.467 1.00 92.12 295 SER A CA 1
ATOM 2443 C C . SER A 1 295 ? 2.964 -5.816 -4.921 1.00 92.12 295 SER A C 1
ATOM 2445 O O . SER A 1 295 ? 3.217 -6.097 -6.092 1.00 92.12 295 SER A O 1
ATOM 2447 N N . THR A 1 296 ? 3.915 -5.613 -4.005 1.00 92.88 296 THR A N 1
ATOM 2448 C CA . THR A 1 296 ? 5.341 -5.868 -4.253 1.00 92.88 296 THR A CA 1
ATOM 2449 C C . THR A 1 296 ? 5.765 -7.153 -3.562 1.00 92.88 296 THR A C 1
ATOM 2451 O O . THR A 1 296 ? 5.537 -7.321 -2.365 1.00 92.88 296 THR A O 1
ATOM 2454 N N . PHE A 1 297 ? 6.439 -8.025 -4.301 1.00 91.69 297 PHE A N 1
ATOM 2455 C CA . PHE A 1 297 ? 7.051 -9.242 -3.801 1.00 91.69 297 PHE A CA 1
ATOM 2456 C C . PHE A 1 297 ? 8.565 -9.199 -4.012 1.00 91.69 297 PHE A C 1
ATOM 2458 O O . PHE A 1 297 ? 9.076 -9.551 -5.078 1.00 91.69 297 PHE A O 1
ATOM 2465 N N . ASP A 1 298 ? 9.281 -8.765 -2.979 1.00 90.56 298 ASP A N 1
ATOM 2466 C CA . ASP A 1 298 ? 10.740 -8.775 -2.965 1.00 90.56 298 ASP A CA 1
ATOM 2467 C C . ASP A 1 298 ? 11.260 -10.160 -2.568 1.00 90.56 298 ASP A C 1
ATOM 2469 O O . ASP A 1 298 ? 11.073 -10.618 -1.434 1.00 90.56 298 ASP A O 1
ATOM 2473 N N . THR A 1 299 ? 11.919 -10.834 -3.509 1.00 87.69 299 THR A N 1
ATOM 2474 C CA . THR A 1 299 ? 12.424 -12.194 -3.294 1.00 87.69 299 THR A CA 1
ATOM 2475 C C . THR A 1 299 ? 13.568 -12.246 -2.285 1.00 87.69 299 THR A C 1
ATOM 2477 O O . THR A 1 299 ? 13.670 -13.231 -1.562 1.00 87.69 299 THR A O 1
ATOM 2480 N N . TYR A 1 300 ? 14.386 -11.200 -2.155 1.00 84.12 300 TYR A N 1
ATOM 2481 C CA . TYR A 1 300 ? 15.479 -11.165 -1.181 1.00 84.12 300 TYR A CA 1
ATOM 2482 C C . TYR A 1 300 ? 14.940 -11.146 0.253 1.00 84.12 300 TYR A C 1
ATOM 2484 O O . TYR A 1 300 ? 15.325 -11.966 1.093 1.00 84.12 300 TYR A O 1
ATOM 2492 N N . LEU A 1 301 ? 13.960 -10.276 0.514 1.00 79.62 301 LEU A N 1
ATOM 2493 C CA . LEU A 1 301 ? 13.265 -10.233 1.803 1.00 79.62 301 LEU A CA 1
ATOM 2494 C C . LEU A 1 301 ? 12.445 -11.505 2.054 1.00 79.62 301 LEU A C 1
ATOM 2496 O O . LEU A 1 301 ? 12.419 -12.014 3.177 1.00 79.62 301 LEU A O 1
ATOM 2500 N N . GLY A 1 302 ? 11.806 -12.038 1.009 1.00 78.94 302 GLY A N 1
ATOM 2501 C CA . GLY A 1 302 ? 11.065 -13.295 1.072 1.00 78.94 302 GLY A CA 1
ATOM 2502 C C . GLY A 1 302 ? 11.949 -14.470 1.496 1.00 78.94 302 GLY A C 1
ATOM 2503 O O . GLY A 1 302 ? 11.598 -15.199 2.422 1.00 78.94 302 GLY A O 1
ATOM 2504 N N . VAL A 1 303 ? 13.119 -14.624 0.872 1.00 78.25 303 VAL A N 1
ATOM 2505 C CA . VAL A 1 303 ? 14.073 -15.704 1.165 1.00 78.25 303 VAL A CA 1
ATOM 2506 C C . VAL A 1 303 ? 14.637 -15.562 2.578 1.00 78.25 303 VAL A C 1
ATOM 2508 O O . VAL A 1 303 ? 14.629 -16.543 3.318 1.00 78.25 303 VAL A O 1
ATOM 2511 N N . ARG A 1 304 ? 15.034 -14.360 3.017 1.00 74.12 304 ARG A N 1
ATOM 2512 C CA . ARG A 1 304 ? 15.566 -14.135 4.378 1.00 74.12 304 ARG A CA 1
ATOM 2513 C C . ARG A 1 304 ? 14.600 -14.530 5.500 1.00 74.12 304 ARG A C 1
ATOM 2515 O O . ARG A 1 304 ? 15.046 -14.902 6.583 1.00 74.12 304 ARG A O 1
ATOM 2522 N N . LYS A 1 305 ? 13.283 -14.507 5.256 1.00 71.06 305 LYS A N 1
ATOM 2523 C CA . LYS A 1 305 ? 12.286 -15.003 6.221 1.00 71.06 305 LYS A CA 1
ATOM 2524 C C . LYS A 1 305 ? 12.418 -16.509 6.484 1.00 71.06 305 LYS A C 1
ATOM 2526 O O . LYS A 1 305 ? 12.140 -16.953 7.594 1.00 71.06 305 LYS A O 1
ATOM 2531 N N . PHE A 1 306 ? 12.825 -17.283 5.479 1.00 73.50 306 PHE A N 1
ATOM 2532 C CA . PHE A 1 306 ? 12.985 -18.738 5.572 1.00 73.50 306 PHE A CA 1
ATOM 2533 C C . PHE A 1 306 ? 14.448 -19.165 5.762 1.00 73.50 306 PHE A C 1
ATOM 2535 O O . PHE A 1 306 ? 14.708 -20.229 6.320 1.00 73.50 306 PHE A O 1
ATOM 2542 N N . TYR A 1 307 ? 15.393 -18.318 5.353 1.00 76.25 307 TYR A N 1
ATOM 2543 C CA . TYR A 1 307 ? 16.833 -18.552 5.407 1.00 76.25 307 TYR A CA 1
ATOM 2544 C C . TYR A 1 307 ? 17.533 -17.359 6.080 1.00 76.25 307 TYR A C 1
ATOM 2546 O O . TYR A 1 307 ? 18.096 -16.505 5.399 1.00 76.25 307 TYR A O 1
ATOM 2554 N N . PRO A 1 308 ? 17.504 -17.264 7.421 1.00 68.94 308 PRO A N 1
ATOM 2555 C CA . PRO A 1 308 ? 18.032 -16.105 8.149 1.00 68.94 308 PRO A CA 1
ATOM 2556 C C . PRO A 1 308 ? 19.559 -15.929 8.058 1.00 68.94 308 PRO A C 1
ATOM 2558 O O . PRO A 1 308 ? 20.052 -14.861 8.397 1.00 68.94 308 PRO A O 1
ATOM 2561 N N . TYR A 1 309 ? 20.292 -16.945 7.589 1.00 71.12 309 TYR A N 1
ATOM 2562 C CA . TYR A 1 309 ? 21.752 -16.939 7.399 1.00 71.12 309 TYR A CA 1
ATOM 2563 C C . TYR A 1 309 ? 22.150 -16.863 5.917 1.00 71.12 309 TYR A C 1
ATOM 2565 O O . TYR A 1 309 ? 23.189 -17.385 5.528 1.00 71.12 309 TYR A O 1
ATOM 2573 N N . LEU A 1 310 ? 21.288 -16.302 5.060 1.00 66.19 310 LEU A N 1
ATOM 2574 C CA . LEU A 1 310 ? 21.507 -16.281 3.610 1.00 66.19 310 LEU A CA 1
ATOM 2575 C C . LEU A 1 310 ? 22.825 -15.594 3.216 1.00 66.19 310 LEU A C 1
ATOM 2577 O O . LEU A 1 310 ? 23.439 -16.013 2.247 1.00 66.19 310 LEU A O 1
ATOM 2581 N N . ASP A 1 311 ? 23.256 -14.580 3.969 1.00 65.06 311 ASP A N 1
ATOM 2582 C CA . ASP A 1 311 ? 24.476 -13.809 3.679 1.00 65.06 311 ASP A CA 1
ATOM 2583 C C . ASP A 1 311 ? 25.746 -14.387 4.330 1.00 65.06 311 ASP A C 1
ATOM 2585 O O . ASP A 1 311 ? 26.834 -13.845 4.142 1.00 65.06 311 ASP A O 1
ATOM 2589 N N . ASP A 1 312 ? 25.615 -15.466 5.110 1.00 60.75 312 ASP A N 1
ATOM 2590 C CA . ASP A 1 312 ? 26.742 -16.149 5.761 1.00 60.75 312 ASP A CA 1
ATOM 2591 C C . ASP A 1 312 ? 27.370 -17.245 4.864 1.00 60.75 312 ASP A C 1
ATOM 2593 O O . ASP A 1 312 ? 28.307 -17.929 5.291 1.00 60.75 312 ASP A O 1
ATOM 2597 N N . PHE A 1 313 ? 26.867 -17.420 3.633 1.00 47.53 313 PHE A N 1
ATOM 2598 C CA . PHE A 1 313 ? 27.314 -18.397 2.627 1.00 47.53 313 PHE A CA 1
ATOM 2599 C C . PHE A 1 313 ? 27.651 -17.728 1.291 1.00 47.53 313 PHE A C 1
ATOM 2601 O O . PHE A 1 313 ? 28.498 -18.305 0.567 1.00 47.53 313 PHE A O 1
#

pLDDT: mean 90.37, std 8.84, range [47.53, 98.38]

Foldseek 3Di:
DAWAWLADDQFWTDTPPDDTDGCLVPDFAKWKKAAPPVDDRVVLLVVLVVVLVPDCPALSVQWPDKADWDWDQDPVHNVDIGIIIMTTGNGLVSLVRSQVCCCPVSVIHIGPSPDDNRVVSQVVCVVVVNYHHRAPQQDKDKFKEKEKDWDAPDDDPPAQQGQTFKIKIFIDMWIKGWHADPVVRDIDIDIGPDPPDPVPTDIDMQGDPDDVSSLVVLLVVLVVLVVGSEYEYACCFQHVLSNSLNNLVVCCVPCVVVDDPVSNVSSVCCNPPFKDWDWDADPNDIGITIAGPPYYDHVNVVVCVVVVCPVVD

Secondary structure (DSSP, 8-state):
----EEEE-SSEEEETTSPPEEGGGT---EEEEE--TTS-HHHHHHHHHHHHHH-SSSGGGGEEEEEEEEEEE-SS-TT-EEEEEEEEESSGGGHHHHHHHHHHHH--EEESTTS-HHHHHHHHHHHTTS--BT--TT--EEEEEEEEEEE-S---TT---S---EEEEEEEEEEEEEEEETTTTEEEEEEES--S-GGGSPPEEEE-SSHHHHHHHHHHHHHHHHH-SEEEESSTTTTHHHHHHHHHHHHHHHHTTTS-HHHHHHHHHIIIIIEEEEEEEETTEEEEEEEESS-EEEHHHHHHHH-TTGGG-

Sequence (313 aa):
MGETLLGVSPENLYIINKKPQLLEEIHKPHFLVFPPSEKNIEDEQKKLIEAWKKNEETPLKHITEIGGIEEYNSFWDFEKKIKTFRVYVKRSFLVPEVSDYIFFNHNLYTAEHDIPYHQRVLVDLAAHDKAWMLDTEGEKKRLNLLVYDIETTEFEEGKTDLPIDIIGYTSLSLSIESEKNLETEEFNFEVLDWPSNWMENEIIQVVARNRDEEIDNLLMFCKLVEQHHIISGHNIVGFDNMQIHGRIGKIVSENGENLSKKQLQIFQQFLTKYARKDKSFHFGVGSEIVTIHPSTFDTYLGVRKFYPYLDDF

Radius of gyration: 23.49 Å; chains: 1; bounding box: 50×51×63 Å